Protein AF-A0A1V2UJK3-F1 (afdb_monomer_lite)

Radius of gyration: 36.73 Å; chains: 1; bounding box: 82×96×113 Å

Organism: Enterococcus mundtii (NCBI:txid53346)

Foldseek 3Di:
DDPVVVVVVVVVVVVVVVVVVVVVVVVVVVVVPDDDDDDDDDDDDDDDDDDDDDDDDDDDDDDDDDDDDDDDDDDDDDDDPDDDDPDVPPPPPVVVVVLVVLQVDDDDPVQQAFQLLCLQVVCVLCVVLVHCQSVCCPPPPVVVVSSVVSRRCVSVSSSSVVPDPDPVVSVVVSVVSRVVSVVSVVVVVVVVVVVVVVVVVVVVVVVVVVVVVVVCVVPDDVPVPPPPDD

Sequence (230 aa):
MNDETMKKIDQVTNEVSEKITNEQLTETRDEATGKPVNEQPKERAKEPIEEPVKELDADAGVDATEEPIEKPIEEPIQPTSHTKKATRDEPRVGLANSEFQRGNQEVPEEIKKWNWGAFSLNIIWGIGNKTYLPLLCLIPLFNFVWVFICGFKGNEWAWRDGKYTDVETFKQVQKTWSRAGIAMFIIQIVIILLYLVFVVFILSSLWYIRDSFIRDSYNYDPYIYDGYYY

Structure (mmCIF, N/CA/C/O backbone):
data_AF-A0A1V2UJK3-F1
#
_entry.id   AF-A0A1V2UJK3-F1
#
loop_
_atom_site.group_PDB
_atom_site.id
_atom_site.type_symbol
_atom_site.label_atom_id
_atom_site.label_alt_id
_atom_site.label_comp_id
_atom_site.label_asym_id
_atom_site.label_entity_id
_atom_site.label_seq_id
_atom_site.pdbx_PDB_ins_code
_atom_site.Cartn_x
_atom_site.Cartn_y
_atom_site.Cartn_z
_atom_site.occupancy
_atom_site.B_iso_or_equiv
_atom_site.auth_seq_id
_atom_site.auth_comp_id
_atom_site.auth_asym_id
_atom_site.auth_atom_id
_atom_site.pdbx_PDB_model_num
ATOM 1 N N . MET A 1 1 ? -31.127 -45.559 -3.875 1.00 57.78 1 MET A N 1
ATOM 2 C CA . MET A 1 1 ? -31.848 -44.300 -3.597 1.00 57.78 1 MET A CA 1
ATOM 3 C C . MET A 1 1 ? -33.327 -44.647 -3.553 1.00 57.78 1 MET A C 1
ATOM 5 O O . MET A 1 1 ? -33.770 -45.345 -4.456 1.00 57.78 1 MET A O 1
ATOM 9 N N . ASN A 1 2 ? -34.026 -44.343 -2.460 1.00 76.19 2 ASN A N 1
ATOM 10 C CA . ASN A 1 2 ? -35.423 -44.751 -2.248 1.00 76.19 2 ASN A CA 1
ATOM 11 C C . ASN A 1 2 ? -36.393 -43.619 -2.648 1.00 76.19 2 ASN A C 1
ATOM 13 O O . ASN A 1 2 ? -35.995 -42.462 -2.720 1.00 76.19 2 ASN A O 1
ATOM 17 N N . ASP A 1 3 ? -37.660 -43.945 -2.912 1.00 77.94 3 ASP A N 1
ATOM 18 C CA . ASP A 1 3 ? -38.684 -42.979 -3.369 1.00 77.94 3 ASP A CA 1
ATOM 19 C C . ASP A 1 3 ? -38.842 -41.773 -2.411 1.00 77.94 3 ASP A C 1
ATOM 21 O O . ASP A 1 3 ? -39.115 -40.644 -2.809 1.00 77.94 3 ASP A O 1
ATOM 25 N N . GLU A 1 4 ? -38.564 -41.988 -1.125 1.00 78.94 4 GLU A N 1
ATOM 26 C CA . GLU A 1 4 ? -38.599 -40.956 -0.089 1.00 78.94 4 GLU A CA 1
ATOM 27 C C . GLU A 1 4 ? -37.417 -39.970 -0.159 1.00 78.94 4 GLU A C 1
ATOM 29 O O . GLU A 1 4 ? -37.579 -38.786 0.137 1.00 78.94 4 GLU A O 1
ATOM 34 N N . THR A 1 5 ? -36.231 -40.424 -0.587 1.00 77.62 5 THR A N 1
ATOM 35 C CA . THR A 1 5 ? -35.085 -39.525 -0.820 1.00 77.62 5 THR A CA 1
ATOM 36 C C . THR A 1 5 ? -35.282 -38.676 -2.069 1.00 77.62 5 THR A C 1
ATOM 38 O O . THR A 1 5 ? -34.912 -37.507 -2.044 1.00 77.62 5 THR A O 1
ATOM 41 N N . MET A 1 6 ? -35.932 -39.206 -3.109 1.00 78.56 6 MET A N 1
ATOM 42 C CA . MET A 1 6 ? -36.258 -38.428 -4.312 1.00 78.56 6 MET A CA 1
ATOM 43 C C . MET A 1 6 ? -37.278 -37.322 -4.020 1.00 78.56 6 MET A C 1
ATOM 45 O O . MET A 1 6 ? -37.035 -36.172 -4.365 1.00 78.56 6 MET A O 1
ATOM 49 N N . LYS A 1 7 ? -38.340 -37.618 -3.258 1.00 83.38 7 LYS A N 1
ATOM 50 C CA . LYS A 1 7 ? -3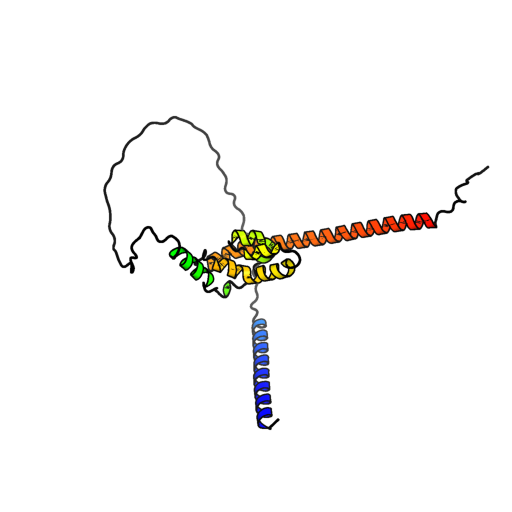9.342 -36.607 -2.865 1.00 83.38 7 LYS A CA 1
ATOM 51 C C . LYS A 1 7 ? -38.756 -35.445 -2.062 1.00 83.38 7 LYS A C 1
ATOM 53 O O . LYS A 1 7 ? -39.166 -34.305 -2.254 1.00 83.38 7 LYS A O 1
ATOM 58 N N . LYS A 1 8 ? -37.781 -35.712 -1.185 1.00 82.94 8 LYS A N 1
ATOM 59 C CA . LYS A 1 8 ? -37.081 -34.653 -0.437 1.00 82.94 8 LYS A CA 1
ATOM 60 C C . LYS A 1 8 ? -36.214 -33.784 -1.345 1.00 82.94 8 LYS A C 1
ATOM 62 O O . LYS A 1 8 ? -36.162 -32.577 -1.141 1.00 82.94 8 LYS A O 1
ATOM 67 N N . ILE A 1 9 ? -35.553 -34.379 -2.337 1.00 82.38 9 ILE A N 1
ATOM 68 C CA . ILE A 1 9 ? -34.749 -33.631 -3.312 1.00 82.38 9 ILE A CA 1
ATOM 69 C C . ILE A 1 9 ? -35.655 -32.743 -4.169 1.00 82.38 9 ILE A C 1
ATOM 71 O O . ILE A 1 9 ? -35.353 -31.563 -4.332 1.00 82.38 9 ILE A O 1
ATOM 75 N N . ASP A 1 10 ? -36.788 -33.263 -4.640 1.00 85.25 10 ASP A N 1
ATOM 76 C CA . ASP A 1 10 ? -37.743 -32.492 -5.443 1.00 85.25 10 ASP A CA 1
ATOM 77 C C . ASP A 1 10 ? -38.346 -31.330 -4.642 1.00 85.25 10 ASP A C 1
ATOM 79 O O . ASP A 1 10 ? -38.441 -30.211 -5.143 1.00 85.25 10 ASP A O 1
ATOM 83 N N . GLN A 1 11 ? -38.680 -31.558 -3.368 1.00 86.50 11 GLN A N 1
ATOM 84 C CA . GLN A 1 11 ? -39.185 -30.505 -2.488 1.00 86.50 11 GLN A CA 1
ATOM 85 C C . GLN A 1 11 ? -38.155 -29.383 -2.293 1.00 86.50 11 GLN A C 1
ATOM 87 O O . GLN A 1 11 ? -38.477 -28.213 -2.484 1.00 86.50 11 GLN A O 1
ATOM 92 N N . VAL A 1 12 ? -36.907 -29.735 -1.968 1.00 85.69 12 VAL A N 1
ATOM 93 C CA . VAL A 1 12 ? -35.830 -28.750 -1.778 1.00 85.69 12 VAL A CA 1
ATOM 94 C C . VAL A 1 12 ? -35.537 -28.002 -3.079 1.00 85.69 12 VAL A C 1
ATOM 96 O O . VAL A 1 12 ? -35.307 -26.795 -3.061 1.00 85.69 12 VAL A O 1
ATOM 99 N N . THR A 1 13 ? -35.585 -28.690 -4.220 1.00 85.12 13 THR A N 1
ATOM 100 C CA . THR A 1 13 ? -35.348 -28.073 -5.533 1.00 85.12 13 THR A CA 1
ATOM 101 C C . THR A 1 13 ? -36.431 -27.043 -5.864 1.00 85.12 13 THR A C 1
ATOM 103 O O . THR A 1 13 ? -36.112 -25.945 -6.322 1.00 85.12 13 THR A O 1
ATOM 106 N N . ASN A 1 14 ? -37.695 -27.350 -5.564 1.00 85.19 14 ASN A N 1
ATOM 107 C CA . ASN A 1 14 ? -38.811 -26.431 -5.787 1.00 85.19 14 ASN A CA 1
ATOM 108 C C . ASN A 1 14 ? -38.750 -25.208 -4.858 1.00 85.19 14 ASN A C 1
ATOM 110 O O . ASN A 1 14 ? -38.897 -24.084 -5.331 1.00 85.19 14 ASN A O 1
ATOM 114 N N . GLU A 1 15 ? -38.445 -25.400 -3.569 1.00 87.44 15 GLU A N 1
ATOM 115 C CA . GLU A 1 15 ? -38.298 -24.294 -2.607 1.00 87.44 15 GLU A CA 1
ATOM 116 C C . GLU A 1 15 ? -37.159 -23.335 -2.999 1.00 87.44 15 GLU A C 1
ATOM 118 O O . GLU A 1 15 ? -37.300 -22.112 -2.916 1.00 87.44 15 GLU A O 1
ATOM 123 N N . VAL A 1 16 ? -36.031 -23.873 -3.477 1.00 84.44 16 VAL A N 1
ATOM 124 C CA . VAL A 1 16 ? -34.900 -23.062 -3.954 1.00 84.44 16 VAL A CA 1
ATOM 125 C C . VAL A 1 16 ? -35.264 -22.302 -5.233 1.00 84.44 16 VAL A C 1
ATOM 127 O O . VAL A 1 16 ? -34.947 -21.117 -5.346 1.00 84.44 16 VAL A O 1
ATOM 130 N N . SER A 1 17 ? -35.967 -22.942 -6.173 1.00 82.06 17 SER A N 1
ATOM 131 C CA . SER A 1 17 ? -36.393 -22.302 -7.425 1.00 82.06 17 SER A CA 1
ATOM 132 C C . SER A 1 17 ? -37.375 -21.150 -7.187 1.00 82.06 17 SER A C 1
ATOM 134 O O . SER A 1 17 ? -37.251 -20.093 -7.811 1.00 82.06 17 SER A O 1
ATOM 136 N N . GLU A 1 18 ? -38.332 -21.313 -6.270 1.00 83.38 18 GLU A N 1
ATOM 137 C CA . GLU A 1 18 ? -39.269 -20.242 -5.908 1.00 83.38 18 GLU A CA 1
ATOM 138 C C . GLU A 1 18 ? -38.557 -19.069 -5.231 1.00 83.38 18 GLU A C 1
ATOM 140 O O . GLU A 1 18 ? -38.845 -17.909 -5.533 1.00 83.38 18 GLU A O 1
ATOM 145 N N . LYS A 1 19 ? -37.578 -19.348 -4.362 1.00 83.25 19 LYS A N 1
ATOM 146 C CA . LYS A 1 19 ? -36.820 -18.303 -3.667 1.00 83.25 19 LYS A CA 1
ATOM 147 C C . LYS A 1 19 ? -36.007 -17.440 -4.636 1.00 83.25 19 LYS A C 1
ATOM 149 O O . LYS A 1 19 ? -36.084 -16.218 -4.552 1.00 83.25 19 LYS A O 1
ATOM 154 N N . ILE A 1 20 ? -35.315 -18.065 -5.592 1.00 81.50 20 ILE A N 1
ATOM 155 C CA . ILE A 1 20 ? -34.544 -17.357 -6.630 1.00 81.50 20 ILE A CA 1
ATOM 156 C C . ILE A 1 20 ? -35.473 -16.509 -7.510 1.00 81.50 20 ILE A C 1
ATOM 158 O O . ILE A 1 20 ? -35.162 -15.361 -7.820 1.00 81.50 20 ILE A O 1
ATOM 162 N N . THR A 1 21 ? -36.638 -17.048 -7.881 1.00 79.56 21 THR A N 1
ATOM 163 C CA . THR A 1 21 ? -37.611 -16.335 -8.726 1.00 79.56 21 THR A CA 1
ATOM 164 C C . THR A 1 21 ? -38.161 -15.092 -8.023 1.00 79.56 21 THR A C 1
ATOM 166 O O . THR A 1 21 ? -38.256 -14.025 -8.628 1.00 79.56 21 THR A O 1
ATOM 169 N N . ASN A 1 22 ? -38.480 -15.199 -6.731 1.00 74.25 22 ASN A N 1
ATOM 170 C CA . ASN A 1 22 ? -38.998 -14.077 -5.950 1.00 74.25 22 ASN A CA 1
ATOM 171 C C . ASN A 1 22 ? -37.942 -12.988 -5.705 1.00 74.25 22 ASN A C 1
ATOM 173 O O . ASN A 1 22 ? -38.279 -11.808 -5.730 1.00 74.25 22 ASN A O 1
ATOM 177 N N . GLU A 1 23 ? -36.675 -13.367 -5.529 1.00 76.44 23 GLU A N 1
ATOM 178 C CA . GLU A 1 23 ? -35.561 -12.431 -5.328 1.00 76.44 23 GLU A CA 1
ATOM 179 C C . GLU A 1 23 ? -35.266 -11.615 -6.604 1.00 76.44 23 GLU A C 1
ATOM 181 O O . GLU A 1 23 ? -35.122 -10.392 -6.554 1.00 76.44 23 GLU A O 1
ATOM 186 N N . GLN A 1 24 ? -35.322 -12.259 -7.776 1.00 67.56 24 GLN A N 1
ATOM 187 C CA . GLN A 1 24 ? -35.217 -11.585 -9.079 1.00 67.56 24 GLN A CA 1
ATOM 188 C C . GLN A 1 24 ? -36.403 -10.640 -9.352 1.00 67.56 24 GLN A C 1
ATOM 190 O O . GLN A 1 24 ? -36.235 -9.548 -9.902 1.00 67.56 24 GLN A O 1
ATOM 195 N N . LEU A 1 25 ? -37.614 -11.019 -8.928 1.00 63.81 25 LEU A N 1
ATOM 196 C CA . LEU A 1 25 ? -38.801 -10.164 -9.041 1.00 63.81 25 LEU A CA 1
ATOM 197 C C . LEU A 1 25 ? -38.734 -8.933 -8.124 1.00 63.81 25 LEU A C 1
ATOM 199 O O . LEU A 1 25 ? -39.244 -7.877 -8.504 1.00 63.81 25 LEU A O 1
ATOM 203 N N . THR A 1 26 ? -38.105 -9.033 -6.947 1.00 60.25 26 THR A N 1
ATOM 204 C CA . THR A 1 26 ? -37.883 -7.874 -6.066 1.00 60.25 26 THR A CA 1
ATOM 205 C C . THR A 1 26 ? -36.848 -6.905 -6.631 1.00 60.25 26 THR A C 1
ATOM 207 O O . THR A 1 26 ? -37.104 -5.705 -6.649 1.00 60.25 26 THR A O 1
ATOM 210 N N . GLU A 1 27 ? -35.751 -7.412 -7.198 1.00 62.28 27 GLU A N 1
ATOM 211 C CA . GLU A 1 27 ? -34.690 -6.585 -7.789 1.00 62.28 27 GLU A CA 1
ATOM 212 C C . GLU A 1 27 ? -35.201 -5.799 -9.015 1.00 62.28 27 GLU A C 1
ATOM 214 O O . GLU A 1 27 ? -34.970 -4.598 -9.147 1.00 62.28 27 GLU A O 1
ATOM 219 N N . THR A 1 28 ? -36.033 -6.437 -9.846 1.00 54.12 28 THR A N 1
ATOM 220 C CA . THR A 1 28 ? -36.650 -5.796 -11.025 1.00 54.12 28 THR A CA 1
ATOM 221 C C . THR A 1 28 ? -37.736 -4.773 -10.645 1.00 54.12 28 THR A C 1
ATOM 223 O O . THR A 1 28 ? -37.998 -3.814 -11.375 1.00 54.12 28 THR A O 1
ATOM 226 N N . ARG A 1 29 ? -38.400 -4.953 -9.493 1.00 52.22 29 ARG A N 1
ATOM 227 C CA . ARG A 1 29 ? -39.450 -4.041 -9.006 1.00 52.22 29 ARG A CA 1
ATOM 228 C C . ARG A 1 29 ? -38.870 -2.737 -8.449 1.00 52.22 29 ARG A C 1
ATOM 230 O O . ARG A 1 29 ? -39.505 -1.690 -8.603 1.00 52.22 29 ARG A O 1
ATOM 237 N N . ASP A 1 30 ? -37.677 -2.787 -7.865 1.00 53.44 30 ASP A N 1
ATOM 238 C CA . ASP A 1 30 ? -36.985 -1.604 -7.348 1.00 53.44 30 ASP A CA 1
ATOM 239 C C . ASP A 1 30 ? -36.395 -0.739 -8.481 1.00 53.44 30 ASP A C 1
ATOM 241 O O . ASP A 1 30 ? -36.396 0.488 -8.379 1.00 53.44 30 ASP A O 1
ATOM 245 N N . GLU A 1 31 ? -36.028 -1.334 -9.624 1.00 56.56 31 GLU A N 1
ATOM 246 C CA . GLU A 1 31 ? -35.641 -0.593 -10.839 1.00 56.56 31 GLU A CA 1
ATOM 247 C C . GLU A 1 31 ? -36.831 0.091 -11.544 1.00 56.56 31 GLU A C 1
ATOM 249 O O . GLU A 1 31 ? -36.691 1.174 -12.118 1.00 56.56 31 GLU A O 1
ATOM 254 N N . ALA A 1 32 ? -38.035 -0.488 -11.469 1.00 51.50 32 ALA A N 1
ATOM 255 C CA . ALA A 1 32 ? -39.220 0.009 -12.177 1.00 51.50 32 ALA A CA 1
ATOM 256 C C . ALA A 1 32 ? -39.954 1.179 -11.481 1.00 51.50 32 ALA A C 1
ATOM 258 O O . ALA A 1 32 ? -40.921 1.710 -12.030 1.00 51.50 32 ALA A O 1
ATOM 259 N N . THR A 1 33 ? -39.512 1.619 -10.295 1.00 48.81 33 THR A N 1
ATOM 260 C CA . THR A 1 33 ? -40.098 2.765 -9.563 1.00 48.81 33 THR A CA 1
ATOM 261 C C . THR A 1 33 ? -39.147 3.963 -9.448 1.00 48.81 33 THR A C 1
ATOM 263 O O . THR A 1 33 ? -39.124 4.688 -8.454 1.00 48.81 33 THR A O 1
ATOM 266 N N . GLY A 1 34 ? -38.389 4.228 -10.516 1.00 41.16 34 GLY A N 1
ATOM 267 C CA . GLY A 1 34 ? -37.589 5.442 -10.682 1.00 41.16 34 GLY A CA 1
ATOM 268 C C . GLY A 1 34 ? -38.440 6.717 -10.776 1.00 41.16 34 GLY A C 1
ATOM 269 O O . GLY A 1 34 ? -38.991 7.055 -11.822 1.00 41.16 34 GLY A O 1
ATOM 270 N N . LYS A 1 35 ? -38.514 7.463 -9.671 1.00 42.72 35 LYS A N 1
ATOM 271 C CA . LYS A 1 35 ? -38.929 8.875 -9.616 1.00 42.72 35 LYS A CA 1
ATOM 272 C C . LYS A 1 35 ? -37.838 9.733 -10.296 1.00 42.72 35 LYS A C 1
ATOM 274 O O . LYS A 1 35 ? -36.662 9.478 -10.042 1.00 42.72 35 LYS A O 1
ATOM 279 N N . PRO A 1 36 ? -38.154 10.737 -11.138 1.00 40.72 36 PRO A N 1
ATOM 280 C CA . PRO A 1 36 ? -37.121 11.449 -11.888 1.00 40.72 36 PRO A CA 1
ATOM 281 C C . PRO A 1 36 ? -36.281 12.344 -10.964 1.00 40.72 36 PRO A C 1
ATOM 283 O O . PRO A 1 36 ? -36.809 13.237 -10.302 1.00 40.72 36 PRO A O 1
ATOM 286 N N . VAL A 1 37 ? -34.966 12.115 -10.943 1.00 39.34 37 VAL A N 1
ATOM 287 C CA . VAL A 1 37 ? -33.972 13.019 -10.349 1.00 39.34 37 VAL A CA 1
ATOM 288 C C . VAL A 1 37 ? -33.684 14.124 -11.363 1.00 39.34 37 VAL A C 1
ATOM 290 O O . VAL A 1 37 ? -32.998 13.907 -12.357 1.00 39.34 37 VAL A O 1
ATOM 293 N N . ASN A 1 38 ? -34.231 15.312 -11.117 1.00 39.28 38 ASN A N 1
ATOM 294 C CA . ASN A 1 38 ? -33.796 16.555 -11.745 1.00 39.28 38 ASN A CA 1
ATOM 295 C C . ASN A 1 38 ? -33.385 17.527 -10.638 1.00 39.28 38 ASN A C 1
ATOM 297 O O . ASN A 1 38 ? -34.232 18.221 -10.084 1.00 39.28 38 ASN A O 1
ATOM 301 N N . GLU A 1 39 ? -32.092 17.583 -10.332 1.00 39.88 39 GLU A N 1
ATOM 302 C CA . GLU A 1 39 ? -31.499 18.716 -9.624 1.00 39.88 39 GLU A CA 1
ATOM 303 C C . GLU A 1 39 ? -30.232 19.151 -10.366 1.00 39.88 39 GLU A C 1
ATOM 305 O O . GLU A 1 39 ? -29.191 18.496 -10.328 1.00 39.88 39 GLU A O 1
ATOM 310 N N . GLN A 1 40 ? -30.350 20.268 -11.086 1.00 34.28 40 GLN A N 1
ATOM 311 C CA . GLN A 1 40 ? -29.213 21.053 -11.555 1.00 34.28 40 GLN A CA 1
ATOM 312 C C . GLN A 1 40 ? -28.493 21.723 -10.365 1.00 34.28 40 GLN A C 1
ATOM 314 O O . GLN A 1 40 ? -29.161 22.133 -9.410 1.00 34.28 40 GLN A O 1
ATOM 319 N N . PRO A 1 41 ? -27.163 21.933 -10.421 1.00 42.75 41 PRO A N 1
ATOM 320 C CA . PRO A 1 41 ? -26.428 22.623 -9.364 1.00 42.75 41 PRO A CA 1
ATOM 321 C C . PRO A 1 41 ? -26.718 24.131 -9.391 1.00 42.75 41 PRO A C 1
ATOM 323 O O . PRO A 1 41 ? -26.464 24.796 -10.394 1.00 42.75 41 PRO A O 1
ATOM 326 N N . LYS A 1 42 ? -27.204 24.695 -8.277 1.00 38.81 42 LYS A N 1
ATOM 327 C CA . LYS A 1 42 ? -27.231 26.150 -8.073 1.00 38.81 42 LYS A CA 1
ATOM 328 C C . LYS A 1 42 ? -25.865 26.635 -7.594 1.00 38.81 42 LYS A C 1
ATOM 330 O O . LYS A 1 42 ? -25.448 26.377 -6.469 1.00 38.81 42 LYS A O 1
ATOM 335 N N . GLU A 1 43 ? -25.212 27.368 -8.480 1.00 43.81 43 GLU A N 1
ATOM 336 C CA . GLU A 1 43 ? -24.107 28.285 -8.236 1.00 43.81 43 GLU A CA 1
ATOM 337 C C . GLU A 1 43 ? -24.466 29.283 -7.117 1.00 43.81 43 GLU A C 1
ATOM 339 O O . GLU A 1 43 ? -25.490 29.967 -7.183 1.00 43.81 43 GLU A O 1
ATOM 344 N N . ARG A 1 44 ? -23.641 29.364 -6.063 1.00 37.94 44 ARG A N 1
ATOM 345 C CA . ARG A 1 44 ? -23.708 30.447 -5.073 1.00 37.94 44 ARG A CA 1
ATOM 346 C C . ARG A 1 44 ? -22.317 31.022 -4.843 1.00 37.94 44 ARG A C 1
ATOM 348 O O . ARG A 1 44 ? -21.369 30.306 -4.535 1.00 37.94 44 ARG A O 1
ATOM 355 N N . ALA A 1 45 ? -22.255 32.325 -5.080 1.00 35.94 45 ALA A N 1
ATOM 356 C CA . ALA A 1 45 ? -21.083 33.167 -5.180 1.00 35.94 45 ALA A CA 1
ATOM 357 C C . ALA A 1 45 ? -20.210 33.197 -3.916 1.00 35.94 45 ALA A C 1
ATOM 359 O O . ALA A 1 45 ? -20.691 33.065 -2.791 1.00 35.94 45 ALA A O 1
ATOM 360 N N . LYS A 1 46 ? -18.914 33.414 -4.159 1.00 42.94 46 LYS A N 1
ATOM 361 C CA . LYS A 1 46 ? -17.892 33.795 -3.182 1.00 42.94 46 LYS A CA 1
ATOM 362 C C . LYS A 1 46 ? -18.146 35.232 -2.723 1.00 42.94 46 LYS A C 1
ATOM 364 O O . LYS A 1 46 ? -18.302 36.099 -3.578 1.00 42.94 46 LYS A O 1
ATOM 369 N N . GLU A 1 47 ? -18.065 35.486 -1.421 1.00 42.16 47 GLU A N 1
ATOM 370 C CA . GLU A 1 47 ? -17.767 36.823 -0.896 1.00 42.16 47 GLU A CA 1
ATOM 371 C C . GLU A 1 47 ? -16.420 36.795 -0.146 1.00 42.16 47 GLU A C 1
ATOM 373 O O . GLU A 1 47 ? -16.141 35.803 0.537 1.00 42.16 47 GLU A O 1
ATOM 378 N N . PRO A 1 48 ? -15.550 37.814 -0.312 1.00 47.88 48 PRO A N 1
ATOM 379 C CA . PRO A 1 48 ? -14.208 37.855 0.269 1.00 47.88 48 PRO A CA 1
ATOM 380 C C . PRO A 1 48 ? -14.234 38.504 1.658 1.00 47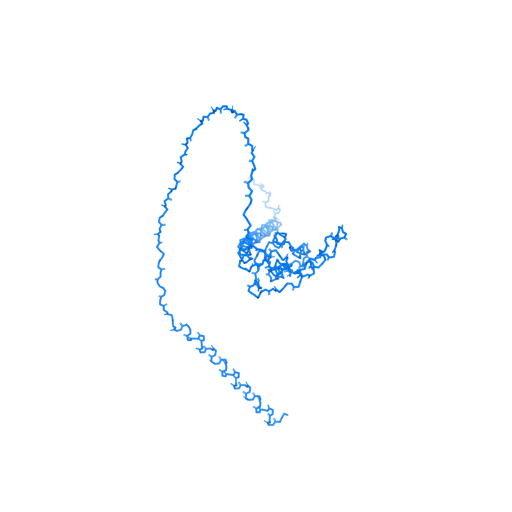.88 48 PRO A C 1
ATOM 382 O O . PRO A 1 48 ? -14.890 39.521 1.856 1.00 47.88 48 PRO A O 1
ATOM 385 N N . ILE A 1 49 ? -13.483 37.952 2.612 1.00 40.62 49 ILE A N 1
ATOM 386 C CA . ILE A 1 49 ? -13.247 38.610 3.901 1.00 40.62 49 ILE A CA 1
ATOM 387 C C . ILE A 1 49 ? -11.947 39.405 3.765 1.00 40.62 49 ILE A C 1
ATOM 389 O O . ILE A 1 49 ? -10.880 38.827 3.566 1.00 40.62 49 ILE A O 1
ATOM 393 N N . GLU A 1 50 ? -12.082 40.727 3.804 1.00 44.78 50 GLU A N 1
ATOM 394 C CA . GLU A 1 50 ? -11.005 41.715 3.790 1.00 44.78 50 GLU A CA 1
ATOM 395 C C . GLU A 1 50 ? -10.222 41.696 5.117 1.00 44.78 50 GLU A C 1
ATOM 397 O O . GLU A 1 50 ? -10.803 41.644 6.203 1.00 44.78 50 GLU A O 1
ATOM 402 N N . GLU A 1 51 ? -8.892 41.754 5.026 1.00 47.94 51 GLU A N 1
ATOM 403 C CA . GLU A 1 51 ? -8.005 42.115 6.137 1.00 47.94 51 GLU A CA 1
ATOM 404 C C . GLU A 1 51 ? -8.181 43.594 6.513 1.00 47.94 51 GLU A C 1
ATOM 406 O O . GLU A 1 51 ? -8.405 44.432 5.635 1.00 47.94 51 GLU A O 1
ATOM 411 N N . PRO A 1 52 ? -7.907 43.959 7.777 1.00 51.47 52 PRO A N 1
ATOM 412 C CA . PRO A 1 52 ? -7.317 45.262 8.034 1.00 51.47 52 PRO A CA 1
ATOM 413 C C . PRO A 1 52 ? -5.989 45.149 8.794 1.00 51.47 52 PRO A C 1
ATOM 415 O O . PRO A 1 52 ? -5.935 44.743 9.954 1.00 51.47 52 PRO A O 1
ATOM 418 N N . VAL A 1 53 ? -4.915 45.593 8.139 1.00 43.03 53 VAL A N 1
ATOM 419 C CA . VAL A 1 53 ? -3.667 46.030 8.780 1.00 43.03 53 VAL A CA 1
ATOM 420 C C . VAL A 1 53 ? -3.875 47.423 9.382 1.00 43.03 53 VAL A C 1
ATOM 422 O O . VAL A 1 53 ? -4.423 48.290 8.702 1.00 43.03 53 VAL A O 1
ATOM 425 N N . LYS A 1 54 ? -3.406 47.624 10.622 1.00 37.34 54 LYS A N 1
ATOM 426 C CA . LYS A 1 54 ? -2.982 48.879 11.296 1.00 37.34 54 LYS A CA 1
ATOM 427 C C . LYS A 1 54 ? -2.590 48.503 12.733 1.00 37.34 54 LYS A C 1
ATOM 429 O O . LYS A 1 54 ? -3.311 47.722 13.337 1.00 37.34 54 LYS A O 1
ATOM 434 N N . GLU A 1 55 ? -1.578 49.008 13.419 1.00 41.06 55 GLU A N 1
ATOM 435 C CA . GLU A 1 55 ? -0.309 49.707 13.186 1.00 41.06 55 GLU A CA 1
ATOM 436 C C . GLU A 1 55 ? 0.373 49.691 14.583 1.00 41.06 55 GLU A C 1
ATOM 438 O O . GLU A 1 55 ? -0.310 49.493 15.591 1.00 41.06 55 GLU A O 1
ATOM 443 N N . LEU A 1 56 ? 1.702 49.796 14.650 1.00 42.59 56 LEU A N 1
ATOM 444 C CA . LEU A 1 56 ? 2.487 49.761 15.892 1.00 42.59 56 LEU A CA 1
ATOM 445 C C . LEU A 1 56 ? 2.122 50.904 16.851 1.00 42.59 56 LEU A C 1
ATOM 447 O O . LEU A 1 56 ? 1.952 52.017 16.380 1.00 42.59 56 LEU A O 1
ATOM 451 N N . ASP A 1 57 ? 2.189 50.643 18.162 1.00 38.62 57 ASP A N 1
ATOM 452 C CA . ASP A 1 57 ? 2.746 51.571 19.157 1.00 38.62 57 ASP A CA 1
ATOM 453 C C . ASP A 1 57 ? 3.259 50.790 20.382 1.00 38.62 57 ASP A C 1
ATOM 455 O O . ASP A 1 57 ? 2.654 49.817 20.837 1.00 38.62 57 ASP A O 1
ATOM 459 N N . ALA A 1 58 ? 4.425 51.199 20.877 1.00 36.59 58 ALA A N 1
ATOM 460 C CA . ALA A 1 58 ? 5.127 50.655 22.031 1.00 36.59 58 ALA A CA 1
ATOM 461 C C . ALA A 1 58 ? 4.967 51.604 23.225 1.00 36.59 58 ALA A C 1
ATOM 463 O O . ALA A 1 58 ? 5.134 52.802 23.028 1.00 36.59 58 ALA A O 1
ATOM 464 N N . ASP A 1 59 ? 4.752 51.096 24.445 1.00 34.75 59 ASP A N 1
ATOM 465 C CA . ASP A 1 59 ? 5.270 51.739 25.664 1.00 34.75 59 ASP A CA 1
ATOM 466 C C . ASP A 1 59 ? 5.283 50.787 26.879 1.00 34.75 59 ASP A C 1
ATOM 468 O O . ASP A 1 59 ? 4.586 49.774 26.927 1.00 34.75 59 ASP A O 1
ATOM 472 N N . ALA A 1 60 ? 6.158 51.135 27.816 1.00 32.06 60 ALA A N 1
ATOM 473 C CA . ALA A 1 60 ? 6.689 50.442 28.974 1.00 32.06 60 ALA A CA 1
ATOM 474 C C . ALA A 1 60 ? 5.689 50.012 30.067 1.00 32.06 60 ALA A C 1
ATOM 476 O O . ALA A 1 60 ? 4.572 50.507 30.188 1.00 32.06 60 ALA A O 1
ATOM 477 N N . GLY A 1 61 ? 6.142 49.059 30.892 1.00 32.19 61 GLY A N 1
ATOM 478 C CA . GLY A 1 61 ? 5.351 48.411 31.939 1.00 32.19 61 GLY A CA 1
ATOM 479 C C . GLY A 1 61 ? 5.335 49.098 33.302 1.00 32.19 61 GLY A C 1
ATOM 480 O O . GLY A 1 61 ? 6.081 50.041 33.530 1.00 32.19 61 GLY A O 1
ATOM 481 N N . VAL A 1 62 ? 4.527 48.549 34.219 1.00 34.28 62 VAL A N 1
ATOM 482 C CA . VAL A 1 62 ? 4.573 48.763 35.677 1.00 34.28 62 VAL A CA 1
ATOM 483 C C . VAL A 1 62 ? 3.974 47.538 36.396 1.00 34.28 62 VAL A C 1
ATOM 485 O O . VAL A 1 62 ? 2.843 47.160 36.121 1.00 34.28 62 VAL A O 1
ATOM 488 N N . ASP A 1 63 ? 4.809 46.929 37.242 1.00 31.22 63 ASP A N 1
ATOM 489 C CA . ASP A 1 63 ? 4.644 46.445 38.631 1.00 31.22 63 ASP A CA 1
ATOM 490 C C . ASP A 1 63 ? 3.356 45.763 39.180 1.00 31.22 63 ASP A C 1
ATOM 492 O O . ASP A 1 63 ? 2.242 45.901 38.693 1.00 31.22 63 ASP A O 1
ATOM 496 N N . ALA A 1 64 ? 3.602 44.994 40.243 1.00 36.94 64 ALA A N 1
ATOM 497 C CA . ALA A 1 64 ? 2.894 43.858 40.827 1.00 36.94 64 ALA A CA 1
ATOM 498 C C . ALA A 1 64 ? 1.714 44.142 41.796 1.00 36.94 64 ALA A C 1
ATOM 500 O O . ALA A 1 64 ? 1.407 45.286 42.116 1.00 36.94 64 ALA A O 1
ATOM 501 N N . THR A 1 65 ? 1.197 43.030 42.368 1.00 32.59 65 THR A N 1
ATOM 502 C CA . THR A 1 65 ? 0.335 42.841 43.576 1.00 32.59 65 THR A CA 1
ATOM 503 C C . THR A 1 65 ? -1.192 42.865 43.299 1.00 32.59 65 THR A C 1
ATOM 505 O O . THR A 1 65 ? -1.636 43.668 42.495 1.00 32.59 65 THR A O 1
ATOM 508 N N . GLU A 1 66 ? -2.088 41.980 43.784 1.00 40.34 66 GLU A N 1
ATOM 509 C CA . GLU A 1 66 ? -2.230 41.180 45.023 1.00 40.34 66 GLU A CA 1
ATOM 510 C C . GLU A 1 66 ? -3.176 39.949 44.808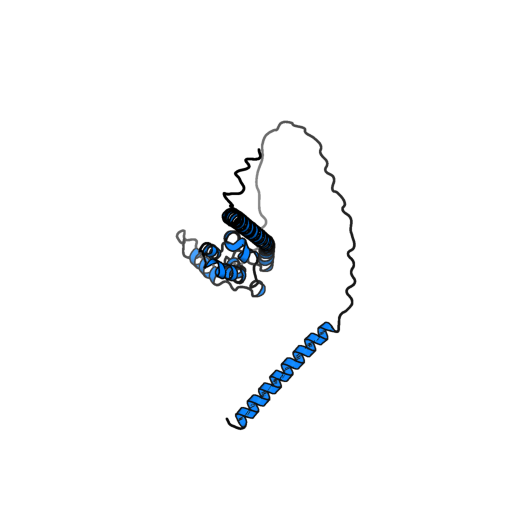 1.00 40.34 66 GLU A C 1
ATOM 512 O O . GLU A 1 66 ? -4.110 40.015 44.012 1.00 40.34 66 GLU A O 1
ATOM 517 N N . GLU A 1 67 ? -2.991 38.850 45.558 1.00 47.34 67 GLU A N 1
ATOM 518 C CA . GLU A 1 67 ? -4.032 37.841 45.905 1.00 47.34 67 GLU A CA 1
ATOM 519 C C . GLU A 1 67 ? -4.436 38.062 47.386 1.00 47.34 67 GLU A C 1
ATOM 521 O O . GLU A 1 67 ? -3.541 38.462 48.143 1.00 47.34 67 GLU A O 1
ATOM 526 N N . PRO A 1 68 ? -5.694 37.807 47.861 1.00 46.97 68 PRO A N 1
ATOM 527 C CA . PRO A 1 68 ? -6.041 36.475 48.435 1.00 46.97 68 PRO A CA 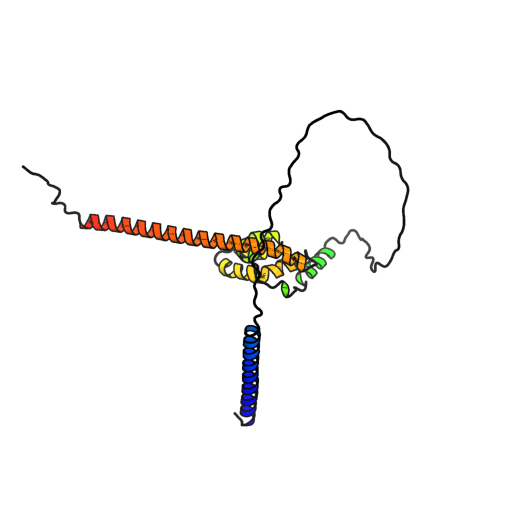1
ATOM 528 C C . PRO A 1 68 ? -7.550 36.032 48.546 1.00 46.97 68 PRO A C 1
ATOM 530 O O . PRO A 1 68 ? -8.429 36.804 48.902 1.00 46.97 68 PRO A O 1
ATOM 533 N N . ILE A 1 69 ? -7.790 34.721 48.325 1.00 41.72 69 ILE A N 1
ATOM 534 C CA . ILE A 1 69 ? -8.614 33.676 49.031 1.00 41.72 69 ILE A CA 1
ATOM 535 C C . ILE A 1 69 ? -10.013 33.962 49.678 1.00 41.72 69 ILE A C 1
ATOM 537 O O . ILE A 1 69 ? -10.087 34.681 50.665 1.00 41.72 69 ILE A O 1
ATOM 541 N N . GLU A 1 70 ? -11.060 33.202 49.255 1.00 45.03 70 GLU A N 1
ATOM 542 C CA . GLU A 1 70 ? -12.032 32.325 50.017 1.00 45.03 70 GLU A CA 1
ATOM 543 C C . GLU A 1 70 ? -13.382 32.161 49.247 1.00 45.03 70 GLU A C 1
ATOM 545 O O . GLU A 1 70 ? -13.866 33.140 48.702 1.00 45.03 70 GLU A O 1
ATOM 550 N N . LYS A 1 71 ? -14.158 31.057 49.168 1.00 44.69 71 LYS A N 1
ATOM 551 C CA . LYS A 1 71 ? -14.097 29.583 49.370 1.00 44.69 71 LYS A CA 1
ATOM 552 C C . LYS A 1 71 ? -15.482 28.995 48.872 1.00 44.69 71 LYS A C 1
ATOM 554 O O . LYS A 1 71 ? -16.249 29.768 48.306 1.00 44.69 71 LYS A O 1
ATOM 559 N N . PRO A 1 72 ? -15.832 27.687 48.967 1.00 48.09 72 PRO A N 1
ATOM 560 C CA . PRO A 1 72 ? -16.372 26.849 47.871 1.00 48.09 72 PRO A CA 1
ATOM 561 C C . PRO A 1 72 ? -17.896 26.553 47.891 1.00 48.09 72 PRO A C 1
ATOM 563 O O . PRO A 1 72 ? -18.528 26.607 48.941 1.00 48.09 72 PRO A O 1
ATOM 566 N N . ILE A 1 73 ? -18.470 26.141 46.747 1.00 40.34 73 ILE A N 1
ATOM 567 C CA . ILE A 1 73 ? -19.842 25.595 46.642 1.00 40.34 73 ILE A CA 1
ATOM 568 C C . ILE A 1 73 ? -19.764 24.078 46.397 1.00 40.34 73 ILE A C 1
ATOM 570 O O . ILE A 1 73 ? -19.166 23.630 45.419 1.00 40.34 73 ILE A O 1
ATOM 574 N N . GLU A 1 74 ? -20.347 23.311 47.317 1.00 50.72 74 GLU A N 1
ATOM 575 C CA . GLU A 1 74 ? -20.526 21.855 47.277 1.00 50.72 74 GLU A CA 1
ATOM 576 C C . GLU A 1 74 ? -21.775 21.470 46.460 1.00 50.72 74 GLU A C 1
ATOM 578 O O . GLU A 1 74 ? -22.835 22.060 46.651 1.00 50.72 74 GLU A O 1
ATOM 583 N N . GLU A 1 75 ? -21.687 20.428 45.626 1.00 42.22 75 GLU A N 1
ATOM 584 C CA . GLU A 1 75 ? -22.842 19.659 45.123 1.00 42.22 75 GLU A CA 1
ATOM 585 C C . GLU A 1 75 ? -22.458 18.165 44.956 1.00 42.22 75 GLU A C 1
ATOM 587 O O . GLU A 1 75 ? -21.268 17.841 44.916 1.00 42.22 75 GLU A O 1
ATOM 592 N N . PRO A 1 76 ? -23.414 17.212 44.984 1.00 37.84 76 PRO A N 1
ATOM 593 C CA . PRO A 1 76 ? -23.408 16.116 45.950 1.00 37.84 76 PRO A CA 1
ATOM 594 C C . PRO A 1 76 ? -22.874 14.779 45.410 1.00 37.84 76 PRO A C 1
ATOM 596 O O . PRO A 1 76 ? -23.000 14.421 44.244 1.00 37.84 76 PRO A O 1
ATOM 599 N N . ILE A 1 77 ? -22.333 14.005 46.347 1.00 38.91 77 ILE A N 1
ATOM 600 C CA . ILE A 1 77 ? -21.719 12.674 46.231 1.00 38.91 77 ILE A CA 1
ATOM 601 C C . ILE A 1 77 ? -22.838 11.595 46.198 1.00 38.91 77 ILE A C 1
ATOM 603 O O . ILE A 1 77 ? -23.746 11.672 47.021 1.00 38.91 77 ILE A O 1
ATOM 607 N N . GLN A 1 78 ? -22.874 10.597 45.290 1.00 39.06 78 GLN A N 1
ATOM 608 C CA . GLN A 1 78 ? -22.312 9.217 45.402 1.00 39.06 78 GLN A CA 1
ATOM 609 C C . GLN A 1 78 ? -23.013 8.254 44.389 1.00 39.06 78 GLN A C 1
ATOM 611 O O . GLN A 1 78 ? -24.069 8.637 43.885 1.00 39.06 78 GLN A O 1
ATOM 616 N N . PRO A 1 79 ? -22.552 6.992 44.142 1.00 42.44 79 PRO A N 1
ATOM 617 C CA . PRO A 1 79 ? -21.425 6.278 44.755 1.00 42.44 79 PRO A CA 1
ATOM 618 C C . PRO A 1 79 ? -20.396 5.708 43.760 1.00 42.44 79 PRO A C 1
ATOM 620 O O . PRO A 1 79 ? -20.710 5.048 42.772 1.00 42.44 79 PRO A O 1
ATOM 623 N N . THR A 1 80 ? -19.126 5.861 44.119 1.00 37.97 80 THR A N 1
ATOM 624 C CA . THR A 1 80 ? -18.012 5.066 43.607 1.00 37.97 80 THR A CA 1
ATOM 625 C C . THR A 1 80 ? -17.957 3.737 44.363 1.00 37.97 80 THR A C 1
ATOM 627 O O . THR A 1 80 ? -17.634 3.691 45.548 1.00 37.97 80 THR A O 1
ATOM 630 N N . SER A 1 81 ? -18.251 2.621 43.693 1.00 35.59 81 SER A N 1
ATOM 631 C CA . SER A 1 81 ? -17.974 1.293 44.243 1.00 35.59 81 SER A CA 1
ATOM 632 C C . SER A 1 81 ? -16.607 0.789 43.780 1.00 35.59 81 SER A C 1
ATOM 634 O O . SER A 1 81 ? -16.412 0.465 42.611 1.00 35.59 81 SER A O 1
ATOM 636 N N . HIS A 1 82 ? -15.724 0.673 44.775 1.00 36.16 82 HIS A N 1
ATOM 637 C CA . HIS A 1 82 ? -14.498 -0.130 44.867 1.00 36.16 82 HIS A CA 1
ATOM 638 C C . HIS A 1 82 ? -13.174 0.639 44.868 1.00 36.16 82 HIS A C 1
ATOM 640 O O . HIS A 1 82 ? -12.355 0.600 43.955 1.00 36.16 82 HIS A O 1
ATOM 646 N N . THR A 1 83 ? -12.929 1.231 46.037 1.00 40.28 83 THR A N 1
ATOM 647 C CA . THR A 1 83 ? -11.612 1.370 46.657 1.00 40.28 83 THR A CA 1
ATOM 648 C C . THR A 1 83 ? -10.796 0.081 46.511 1.00 40.28 83 THR A C 1
ATOM 650 O O . THR A 1 83 ? -11.066 -0.914 47.183 1.00 40.28 83 THR A O 1
ATOM 653 N N . LYS A 1 84 ? -9.722 0.124 45.719 1.00 38.41 84 LYS A N 1
ATOM 654 C CA . LYS A 1 84 ? -8.521 -0.661 46.012 1.00 38.41 84 LYS A CA 1
ATOM 655 C C . LYS A 1 84 ? -7.449 0.327 46.462 1.00 38.41 84 LYS A C 1
ATOM 657 O O . LYS A 1 84 ? -7.098 1.252 45.736 1.00 38.41 84 LYS A O 1
ATOM 662 N N . LYS A 1 85 ? -7.019 0.161 47.715 1.00 36.31 85 LYS A N 1
ATOM 663 C CA . LYS A 1 85 ? -5.925 0.892 48.366 1.00 36.31 85 LYS A CA 1
ATOM 664 C C . LYS A 1 85 ? -4.759 1.057 47.391 1.00 36.31 85 LYS A C 1
ATOM 666 O O . LYS A 1 85 ? -4.266 0.067 46.855 1.00 36.31 85 LYS A O 1
ATOM 671 N N . ALA A 1 86 ? -4.310 2.295 47.218 1.00 47.25 86 ALA A N 1
ATOM 672 C CA . ALA A 1 86 ? -3.059 2.612 46.553 1.00 47.25 86 ALA A CA 1
ATOM 673 C C . ALA A 1 86 ? -1.890 2.102 47.414 1.00 47.25 86 ALA A C 1
ATOM 675 O O . ALA A 1 86 ? -1.345 2.826 48.244 1.00 47.25 86 ALA A O 1
ATOM 676 N N . THR A 1 87 ? -1.530 0.830 47.245 1.00 43.34 87 THR A N 1
ATOM 677 C CA . THR A 1 87 ? -0.212 0.328 47.635 1.00 43.34 87 THR A CA 1
ATOM 678 C C . THR A 1 87 ? 0.749 0.710 46.516 1.00 43.34 87 THR A C 1
ATOM 680 O O . THR A 1 87 ? 0.518 0.383 45.354 1.00 43.34 87 THR A O 1
ATOM 683 N N . ARG A 1 88 ? 1.825 1.419 46.864 1.00 54.69 88 ARG A N 1
ATOM 684 C CA . ARG A 1 88 ? 2.872 1.941 45.966 1.00 54.69 88 ARG A CA 1
ATOM 685 C C . ARG A 1 88 ? 3.748 0.853 45.301 1.00 54.69 88 ARG A C 1
ATOM 687 O O . ARG A 1 88 ? 4.825 1.177 44.817 1.00 54.69 88 ARG A O 1
ATOM 694 N N . ASP A 1 89 ? 3.249 -0.384 45.211 1.00 49.06 89 ASP A N 1
ATOM 695 C CA . ASP A 1 89 ? 3.966 -1.577 44.734 1.00 49.06 89 ASP A CA 1
ATOM 696 C C . ASP A 1 89 ? 3.228 -2.359 43.620 1.00 49.06 89 ASP A C 1
ATOM 698 O O . ASP A 1 89 ? 3.625 -3.478 43.303 1.00 49.06 89 ASP A O 1
ATOM 702 N N . GLU A 1 90 ? 2.191 -1.814 42.961 1.00 59.59 90 GLU A N 1
ATOM 703 C CA . GLU A 1 90 ? 1.614 -2.438 41.746 1.00 59.59 90 GLU A CA 1
ATOM 704 C C . GLU A 1 90 ? 2.107 -1.770 40.434 1.00 59.59 90 GLU A C 1
ATOM 706 O O . GLU A 1 90 ? 1.368 -0.983 39.844 1.00 59.59 90 GLU A O 1
ATOM 711 N N . PRO A 1 91 ? 3.314 -2.072 39.897 1.00 58.97 91 PRO A N 1
ATOM 712 C CA . PRO A 1 91 ? 3.743 -1.497 38.619 1.00 58.97 91 PRO A CA 1
ATOM 713 C C . PRO A 1 91 ? 3.558 -2.404 37.385 1.00 58.97 91 PRO A C 1
ATOM 715 O O . PRO A 1 91 ? 4.020 -2.031 36.312 1.00 58.97 91 PRO A O 1
ATOM 718 N N . ARG A 1 92 ? 2.916 -3.585 37.455 1.00 55.94 92 ARG A N 1
ATOM 719 C CA . ARG A 1 92 ? 2.756 -4.458 36.255 1.00 55.94 92 ARG A CA 1
ATOM 720 C C . ARG A 1 92 ? 1.418 -5.176 36.085 1.00 55.94 92 ARG A C 1
ATOM 722 O O . ARG A 1 92 ? 1.037 -5.457 34.953 1.00 55.94 92 ARG A O 1
ATOM 729 N N . VAL A 1 93 ? 0.686 -5.445 37.166 1.00 60.16 93 VAL A N 1
ATOM 730 C CA . VAL A 1 93 ? -0.564 -6.228 37.093 1.00 60.16 93 VAL A CA 1
ATOM 731 C C . VAL A 1 93 ? -1.695 -5.421 36.442 1.00 60.16 93 VAL A C 1
ATOM 733 O O . VAL A 1 93 ? -2.408 -5.940 35.587 1.00 60.16 93 VAL A O 1
ATOM 736 N N . GLY A 1 94 ? -1.811 -4.127 36.759 1.00 62.12 94 GLY A N 1
ATOM 737 C CA . GLY A 1 94 ? -2.793 -3.241 36.123 1.00 62.12 94 GLY A CA 1
ATOM 738 C C . GLY A 1 94 ? -2.557 -3.028 34.621 1.00 62.12 94 GLY A C 1
ATOM 739 O O . GLY A 1 94 ? -3.512 -3.019 33.845 1.00 62.12 94 GLY A O 1
ATOM 740 N N . LEU A 1 95 ? -1.292 -2.928 34.197 1.00 62.25 95 LEU A N 1
ATOM 741 C CA . LEU A 1 95 ? -0.936 -2.729 32.789 1.00 62.25 95 LEU A CA 1
ATOM 742 C C . LEU A 1 95 ? -1.226 -3.987 31.956 1.00 62.25 95 LEU A C 1
ATOM 744 O O . LEU A 1 95 ? -1.883 -3.892 30.921 1.00 62.25 95 LEU A O 1
ATOM 748 N N . ALA A 1 96 ? -0.843 -5.164 32.463 1.00 67.00 96 ALA A N 1
ATOM 749 C CA . ALA A 1 96 ? -1.100 -6.445 31.805 1.00 67.00 96 ALA A CA 1
ATOM 750 C C . ALA A 1 96 ? -2.603 -6.702 31.600 1.00 67.00 96 ALA A C 1
ATOM 752 O O . ALA A 1 96 ? -3.019 -7.132 30.526 1.00 67.00 96 ALA A O 1
ATOM 753 N N . ASN A 1 97 ? -3.434 -6.365 32.593 1.00 63.91 97 ASN A N 1
ATOM 754 C CA . ASN A 1 97 ? -4.884 -6.464 32.451 1.00 63.91 97 ASN A CA 1
ATOM 755 C C . ASN A 1 97 ? -5.407 -5.503 31.374 1.00 63.91 97 ASN A C 1
ATOM 757 O O . ASN A 1 97 ? -6.235 -5.896 30.563 1.00 63.91 97 ASN A O 1
ATOM 761 N N . SER A 1 98 ? -4.899 -4.271 31.304 1.00 68.94 98 SER A N 1
ATOM 762 C CA . SER A 1 98 ? -5.340 -3.299 30.292 1.00 68.94 98 SER A CA 1
ATOM 763 C C . SER A 1 98 ? -4.944 -3.674 28.855 1.00 68.94 98 SER A C 1
ATOM 765 O O . SER A 1 98 ? -5.708 -3.429 27.924 1.00 68.94 98 SER A O 1
ATOM 767 N N . GLU A 1 99 ? -3.784 -4.306 28.657 1.00 70.50 99 GLU A N 1
ATOM 768 C CA . GLU A 1 99 ? -3.341 -4.797 27.345 1.00 70.50 99 GLU A CA 1
ATOM 769 C C . GLU A 1 99 ? -4.121 -6.042 26.916 1.00 70.50 99 GLU A C 1
ATOM 771 O O . GLU A 1 99 ? -4.563 -6.131 25.769 1.00 70.50 99 GLU A O 1
ATOM 776 N N . PHE A 1 100 ? -4.357 -6.970 27.848 1.00 66.75 100 PHE A N 1
ATOM 777 C CA . PHE A 1 100 ? -5.145 -8.174 27.592 1.00 66.75 100 PHE A CA 1
ATOM 778 C C . PHE A 1 100 ? -6.579 -7.837 27.155 1.00 66.75 100 PHE A C 1
ATOM 780 O O . PHE A 1 100 ? -7.076 -8.392 26.176 1.00 66.75 100 PHE A O 1
ATOM 787 N N . GLN A 1 101 ? -7.223 -6.876 27.824 1.00 64.81 101 GLN A N 1
ATOM 788 C CA . GLN A 1 101 ? -8.576 -6.434 27.465 1.00 64.81 101 GLN A CA 1
ATOM 789 C C . GLN A 1 101 ? -8.631 -5.772 26.078 1.00 64.81 101 GLN A C 1
ATOM 791 O O . GLN A 1 101 ? -9.612 -5.928 25.356 1.00 64.81 101 GLN A O 1
ATOM 796 N N . ARG A 1 102 ? -7.553 -5.098 25.661 1.00 68.50 102 ARG A N 1
ATOM 797 C CA . ARG A 1 102 ? -7.436 -4.448 24.348 1.00 68.50 102 ARG A CA 1
ATOM 798 C C . ARG A 1 102 ? -7.494 -5.447 23.187 1.00 68.50 102 ARG A C 1
ATOM 800 O O . ARG A 1 102 ? -8.178 -5.224 22.191 1.00 68.50 102 ARG A O 1
ATOM 807 N N . GLY A 1 103 ? -6.817 -6.587 23.342 1.00 67.44 103 GLY A N 1
ATOM 808 C CA . GLY A 1 103 ? -6.822 -7.667 22.351 1.00 67.44 103 GLY A CA 1
ATOM 809 C C . GLY A 1 103 ? -8.184 -8.351 22.190 1.00 67.44 103 GLY A C 1
ATOM 810 O O . GLY A 1 103 ? -8.465 -8.892 21.121 1.00 67.44 103 GLY A O 1
ATOM 811 N N . ASN A 1 104 ? -9.031 -8.284 23.221 1.00 71.62 104 ASN A N 1
ATOM 812 C CA . ASN A 1 104 ? -10.344 -8.926 23.264 1.00 71.62 104 ASN A CA 1
ATOM 813 C C . ASN A 1 104 ? -11.513 -7.953 23.027 1.00 71.62 104 ASN A C 1
ATOM 815 O O . ASN A 1 104 ? -12.669 -8.316 23.237 1.00 71.62 104 ASN A O 1
ATOM 819 N N . GLN A 1 105 ? -11.225 -6.719 22.603 1.00 80.56 105 GLN A N 1
ATOM 820 C CA . GLN A 1 105 ? -12.256 -5.741 22.280 1.00 80.56 105 GLN A CA 1
ATOM 821 C C . GLN A 1 105 ? -13.085 -6.226 21.085 1.00 80.56 105 GLN A C 1
ATOM 823 O O . GLN A 1 105 ? -12.545 -6.537 20.016 1.00 80.56 105 GLN A O 1
ATOM 828 N N . GLU A 1 106 ? -14.407 -6.267 21.261 1.00 88.75 106 GLU A N 1
ATOM 829 C CA . GLU A 1 106 ? -15.327 -6.567 20.170 1.00 88.75 106 GLU A CA 1
ATOM 830 C C . GLU A 1 106 ? -15.156 -5.536 19.047 1.00 88.75 106 GLU A C 1
ATOM 832 O O . GLU A 1 106 ? -15.083 -4.324 19.272 1.00 88.75 106 GLU A O 1
ATOM 837 N N . VAL A 1 107 ? -15.033 -6.042 17.819 1.00 92.69 107 VAL A N 1
ATOM 838 C CA . VAL A 1 107 ? -14.835 -5.230 16.616 1.00 92.69 107 VAL A CA 1
ATOM 839 C C . VAL A 1 107 ? -16.189 -5.061 15.930 1.00 92.69 107 VAL A C 1
ATOM 841 O O . VAL A 1 107 ? -16.696 -6.055 15.392 1.00 92.69 107 VAL A O 1
ATOM 844 N N . PRO A 1 108 ? -16.752 -3.838 15.889 1.00 93.81 108 PRO A N 1
ATOM 845 C CA . PRO A 1 108 ? -17.999 -3.564 15.188 1.00 93.81 108 PRO A CA 1
ATOM 846 C C . PRO A 1 108 ? -17.914 -3.994 13.724 1.00 93.81 108 PRO A C 1
ATOM 848 O O . PRO A 1 108 ? -16.912 -3.760 13.045 1.00 93.81 108 PRO A O 1
ATOM 851 N N . GLU A 1 109 ? -18.968 -4.613 13.202 1.00 94.88 109 GLU A N 1
ATOM 852 C CA . GLU A 1 109 ? -18.962 -5.098 11.816 1.00 94.88 109 GLU A CA 1
ATOM 853 C C . GLU A 1 109 ? -18.825 -3.960 10.801 1.00 94.88 109 GLU A C 1
ATOM 855 O O . GLU A 1 109 ? -18.176 -4.107 9.768 1.00 94.88 109 GLU A O 1
ATOM 860 N N . GLU A 1 110 ? -19.345 -2.778 11.128 1.00 94.88 110 GLU A N 1
ATOM 861 C CA . GLU A 1 110 ? -19.332 -1.627 10.231 1.00 94.88 110 GLU A CA 1
ATOM 862 C C . GLU A 1 110 ? -17.934 -1.063 9.917 1.00 94.88 110 GLU A C 1
ATOM 864 O O . GLU A 1 110 ? -17.781 -0.345 8.919 1.00 94.88 110 GLU A O 1
ATOM 869 N N . ILE A 1 111 ? -16.921 -1.392 10.730 1.00 95.25 111 ILE A N 1
ATOM 870 C CA . ILE A 1 111 ? -15.525 -0.993 10.500 1.00 95.25 111 ILE A CA 1
ATOM 871 C C . ILE A 1 111 ? -14.702 -2.064 9.781 1.00 95.25 111 ILE A C 1
ATOM 873 O O . ILE A 1 111 ? -13.594 -1.766 9.333 1.00 95.25 111 ILE A O 1
ATOM 877 N N . LYS A 1 112 ? -15.234 -3.280 9.599 1.00 94.88 112 LYS A N 1
ATOM 878 C CA . LYS A 1 112 ? -14.592 -4.382 8.857 1.00 94.88 112 LYS A CA 1
ATOM 879 C C . LYS A 1 112 ? -14.702 -4.168 7.343 1.00 94.88 112 LYS A C 1
ATOM 881 O O . LYS A 1 112 ? -15.230 -4.986 6.598 1.00 94.88 112 LYS A O 1
ATOM 886 N N . LYS A 1 113 ? -14.241 -3.006 6.889 1.00 95.19 113 LYS A N 1
ATOM 887 C CA . LYS A 1 113 ? -14.236 -2.579 5.489 1.00 95.19 113 LYS A CA 1
ATOM 888 C C . LYS A 1 113 ? -12.811 -2.436 4.994 1.00 95.19 113 LYS A C 1
ATOM 890 O O . LYS A 1 113 ? -11.897 -2.202 5.784 1.00 95.19 113 LYS A O 1
ATOM 895 N N . TRP A 1 114 ? -12.660 -2.499 3.676 1.00 97.75 114 TRP A N 1
ATOM 896 C CA . TRP A 1 114 ? -11.393 -2.226 3.017 1.00 97.75 114 TRP A CA 1
ATOM 897 C C . TRP A 1 114 ? -10.833 -0.853 3.410 1.00 97.75 114 TRP A C 1
ATOM 899 O O . TRP A 1 114 ? -11.538 0.161 3.372 1.00 97.75 114 TRP A O 1
ATOM 909 N N . ASN A 1 115 ? -9.551 -0.823 3.764 1.00 98.25 115 ASN A N 1
ATOM 910 C CA . ASN A 1 115 ? -8.818 0.383 4.108 1.00 98.25 115 ASN A CA 1
ATOM 911 C C . ASN A 1 115 ? -7.717 0.653 3.076 1.00 98.25 115 ASN A C 1
ATOM 913 O O . ASN A 1 115 ? -6.652 0.035 3.090 1.00 98.25 115 ASN A O 1
ATOM 917 N N . TRP A 1 116 ? -7.956 1.643 2.217 1.00 98.38 116 TRP A N 1
ATOM 918 C CA . TRP A 1 116 ? -6.987 2.077 1.212 1.00 98.38 116 TRP A CA 1
ATOM 919 C C . TRP A 1 116 ? -5.697 2.639 1.816 1.00 98.38 116 TRP A C 1
ATOM 921 O O . TRP A 1 116 ? -4.628 2.475 1.235 1.00 98.38 116 TRP A O 1
ATOM 931 N N . GLY A 1 117 ? -5.771 3.266 2.993 1.00 97.81 117 GLY A N 1
ATOM 932 C CA . GLY A 1 117 ? -4.597 3.741 3.723 1.00 97.81 117 GLY A CA 1
ATOM 933 C C . GLY A 1 117 ? -3.720 2.580 4.189 1.00 97.81 117 GLY A C 1
ATOM 934 O O . GLY A 1 117 ? -2.530 2.558 3.903 1.00 97.81 117 GLY A O 1
ATOM 935 N N . ALA A 1 118 ? -4.308 1.571 4.831 1.00 97.94 118 ALA A N 1
ATOM 936 C CA . ALA A 1 118 ? -3.576 0.387 5.281 1.00 97.94 118 ALA A CA 1
ATOM 937 C C . ALA A 1 118 ? -2.989 -0.429 4.117 1.00 97.94 118 ALA A C 1
ATOM 939 O O . ALA A 1 118 ? -1.927 -1.025 4.258 1.00 97.94 118 ALA A O 1
ATOM 940 N N . PHE A 1 119 ? -3.656 -0.443 2.963 1.00 98.38 119 PHE A N 1
ATOM 941 C CA . PHE A 1 119 ? -3.170 -1.111 1.758 1.00 98.38 119 PHE A CA 1
ATOM 942 C C . PHE A 1 119 ? -1.992 -0.363 1.108 1.00 98.38 119 PHE A C 1
ATOM 944 O O . PHE A 1 119 ? -0.905 -0.922 0.952 1.00 98.38 119 PHE A O 1
ATOM 951 N N . SER A 1 120 ? -2.185 0.910 0.747 1.00 97.62 120 SER A N 1
ATOM 952 C CA . SER A 1 120 ? -1.226 1.674 -0.069 1.00 97.62 120 SER A CA 1
ATOM 953 C C . SER A 1 120 ? -0.144 2.379 0.744 1.00 97.62 120 SER A C 1
ATOM 955 O O . SER A 1 120 ? 0.961 2.582 0.254 1.00 97.62 120 SER A O 1
ATOM 957 N N . LEU A 1 121 ? -0.454 2.744 1.987 1.00 97.31 121 LEU A N 1
ATOM 958 C CA . LEU A 1 121 ? 0.436 3.429 2.924 1.00 97.31 121 LEU A CA 1
ATOM 959 C C . LEU A 1 121 ? 0.781 2.533 4.123 1.00 97.31 121 LEU A C 1
ATOM 961 O O . LEU A 1 121 ? 1.035 3.049 5.204 1.00 97.31 121 LEU A O 1
ATOM 965 N N . ASN A 1 122 ? 0.790 1.207 3.943 1.00 96.94 122 ASN A N 1
ATOM 966 C CA . ASN A 1 122 ? 0.934 0.177 4.984 1.00 96.94 122 ASN A CA 1
ATOM 967 C C . ASN A 1 122 ? 1.802 0.569 6.198 1.00 96.94 122 ASN A C 1
ATOM 969 O O . ASN A 1 122 ? 1.279 0.651 7.308 1.00 96.94 122 ASN A O 1
ATOM 973 N N . ILE A 1 123 ? 3.093 0.854 6.014 1.00 96.62 123 ILE A N 1
ATOM 974 C CA . ILE A 1 123 ? 4.014 1.189 7.112 1.00 96.62 123 ILE A CA 1
ATOM 975 C C . ILE A 1 123 ? 3.627 2.508 7.802 1.00 96.62 123 ILE A C 1
ATOM 977 O O . ILE A 1 123 ? 3.492 2.546 9.024 1.00 96.62 123 ILE A O 1
ATOM 981 N N . ILE A 1 124 ? 3.414 3.581 7.034 1.00 97.56 124 ILE A N 1
ATOM 982 C CA . ILE A 1 124 ? 3.104 4.923 7.565 1.00 97.56 124 ILE A CA 1
ATOM 983 C C . ILE A 1 124 ? 1.754 4.911 8.290 1.00 97.56 124 ILE A C 1
ATOM 985 O O . ILE A 1 124 ? 1.622 5.422 9.402 1.00 97.56 124 ILE A O 1
ATOM 989 N N . TRP A 1 125 ? 0.762 4.278 7.670 1.00 98.19 125 TRP A N 1
ATOM 990 C CA . TRP A 1 125 ? -0.560 4.067 8.235 1.00 98.19 125 TRP A CA 1
ATOM 991 C C . TRP A 1 125 ? -0.480 3.239 9.523 1.00 98.19 125 TRP A C 1
ATOM 993 O O . TRP A 1 125 ? -1.108 3.603 10.518 1.00 98.19 125 TRP A O 1
ATOM 1003 N N . GLY A 1 126 ? 0.325 2.171 9.537 1.00 97.19 126 GLY A N 1
ATOM 1004 C CA . GLY A 1 126 ? 0.537 1.320 10.705 1.00 97.19 126 GLY A CA 1
ATOM 1005 C C . GLY A 1 126 ? 1.084 2.099 11.900 1.00 97.19 126 GLY A C 1
ATOM 1006 O O . GLY A 1 126 ? 0.501 2.058 12.983 1.00 97.19 126 GLY A O 1
ATOM 1007 N N . ILE A 1 127 ? 2.136 2.894 11.682 1.00 96.62 127 ILE A N 1
ATOM 1008 C CA . ILE A 1 127 ? 2.725 3.769 12.708 1.00 96.62 127 ILE A CA 1
ATOM 1009 C C . ILE A 1 127 ? 1.687 4.778 13.220 1.00 96.62 127 ILE A C 1
ATOM 1011 O O . ILE A 1 127 ? 1.495 4.907 14.429 1.00 96.62 127 ILE A O 1
ATOM 1015 N N . GLY A 1 128 ? 0.964 5.449 12.317 1.00 95.38 128 GLY A N 1
ATOM 1016 C CA . GLY A 1 128 ? -0.057 6.437 12.679 1.00 95.38 128 GLY A CA 1
ATOM 1017 C C . GLY A 1 128 ? -1.235 5.864 13.478 1.00 95.38 128 GLY A C 1
ATOM 1018 O O . GLY A 1 128 ? -1.877 6.589 14.240 1.00 95.38 128 GLY A O 1
ATOM 1019 N N . ASN A 1 129 ? -1.501 4.564 13.339 1.00 95.94 129 ASN A N 1
ATOM 1020 C CA . ASN A 1 129 ? -2.579 3.857 14.031 1.00 95.94 129 ASN A CA 1
ATOM 1021 C C . ASN A 1 129 ? -2.079 2.919 15.144 1.00 95.94 129 ASN A C 1
ATOM 1023 O O . ASN A 1 129 ? -2.874 2.149 15.672 1.00 95.94 129 ASN A O 1
ATOM 1027 N N . LYS A 1 130 ? -0.786 2.975 15.504 1.00 94.44 130 LYS A N 1
ATOM 1028 C CA . LYS A 1 130 ? -0.149 2.109 16.519 1.00 94.44 130 LYS A CA 1
ATOM 1029 C C . LYS A 1 130 ? -0.346 0.606 16.271 1.00 94.44 130 LYS A C 1
ATOM 1031 O O . LYS A 1 130 ? -0.377 -0.200 17.194 1.00 94.44 130 LYS A O 1
ATOM 1036 N N . THR A 1 131 ? -0.423 0.216 15.003 1.00 93.75 131 THR A N 1
ATOM 1037 C CA . THR A 1 131 ? -0.481 -1.179 14.558 1.00 93.75 131 THR A CA 1
ATOM 1038 C C . THR A 1 131 ? 0.795 -1.493 13.787 1.00 93.75 131 THR A C 1
ATOM 1040 O O . THR A 1 131 ? 1.034 -0.924 12.723 1.00 93.75 131 THR A O 1
ATOM 1043 N N . TYR A 1 132 ? 1.599 -2.429 14.292 1.00 95.50 132 TYR A N 1
ATOM 1044 C CA . TYR A 1 132 ? 2.923 -2.732 13.732 1.00 95.50 132 TYR A CA 1
ATOM 1045 C C . TYR A 1 132 ? 2.960 -3.967 12.820 1.00 95.50 132 TYR A C 1
ATOM 1047 O O . TYR A 1 132 ? 3.975 -4.215 12.177 1.00 95.50 132 TYR A O 1
ATOM 1055 N N . LEU A 1 133 ? 1.851 -4.703 12.678 1.00 96.56 133 LEU A N 1
ATOM 1056 C CA . LEU A 1 133 ? 1.734 -5.796 11.699 1.00 96.56 133 LEU A CA 1
ATOM 1057 C C . LEU A 1 133 ? 2.020 -5.364 10.244 1.00 96.56 133 LEU A C 1
ATOM 1059 O O . LEU A 1 133 ? 2.636 -6.140 9.512 1.00 96.56 133 LEU A O 1
ATOM 1063 N N . PRO A 1 134 ? 1.668 -4.142 9.797 1.00 97.25 134 PRO A N 1
ATOM 1064 C CA . PRO A 1 134 ? 2.065 -3.650 8.482 1.00 97.25 134 PRO A CA 1
ATOM 1065 C C . PRO A 1 134 ? 3.581 -3.572 8.241 1.00 97.25 134 PRO A C 1
ATOM 1067 O O . PRO A 1 134 ? 3.987 -3.562 7.084 1.00 97.25 134 PRO A O 1
ATOM 1070 N N . LEU A 1 135 ? 4.436 -3.580 9.275 1.00 96.88 135 LEU A N 1
ATOM 1071 C CA . LEU A 1 135 ? 5.898 -3.596 9.094 1.00 96.88 135 LEU A CA 1
ATOM 1072 C C . LEU A 1 135 ? 6.399 -4.862 8.383 1.00 96.88 135 LEU A C 1
ATOM 1074 O O . LEU A 1 135 ? 7.455 -4.829 7.756 1.00 96.88 135 LEU A O 1
ATOM 1078 N N . LEU A 1 136 ? 5.629 -5.957 8.402 1.00 96.44 136 LEU A N 1
ATOM 1079 C CA . LEU A 1 136 ? 5.955 -7.170 7.645 1.00 96.44 136 LEU A CA 1
ATOM 1080 C C . LEU A 1 136 ? 5.943 -6.940 6.120 1.00 96.44 136 LEU A C 1
ATOM 1082 O O . LEU A 1 136 ? 6.511 -7.747 5.387 1.00 96.44 136 LEU A O 1
ATOM 1086 N N . CYS A 1 137 ? 5.388 -5.821 5.633 1.00 96.12 137 CYS A N 1
ATOM 1087 C CA . CYS A 1 137 ? 5.522 -5.393 4.235 1.00 96.12 137 CYS A CA 1
ATOM 1088 C C . CYS A 1 137 ? 6.987 -5.156 3.813 1.00 96.12 137 CYS A C 1
ATOM 1090 O O . CYS A 1 137 ? 7.280 -5.105 2.622 1.00 96.12 137 CYS A O 1
ATOM 1092 N N . LEU A 1 138 ? 7.926 -5.031 4.761 1.00 95.62 138 LEU A N 1
ATOM 1093 C CA . LEU A 1 138 ? 9.360 -4.928 4.468 1.00 95.62 138 LEU A CA 1
ATOM 1094 C C . LEU A 1 138 ? 9.978 -6.249 3.985 1.00 95.62 138 LEU A C 1
ATOM 1096 O O . LEU A 1 138 ? 11.070 -6.229 3.423 1.00 95.62 138 LEU A O 1
ATOM 1100 N N . ILE A 1 139 ? 9.306 -7.388 4.187 1.00 95.81 139 ILE A N 1
ATOM 1101 C CA . ILE A 1 139 ? 9.785 -8.696 3.730 1.00 95.81 139 ILE A CA 1
ATOM 1102 C C . ILE A 1 139 ? 9.504 -8.822 2.221 1.00 95.81 139 ILE A C 1
ATOM 1104 O O . ILE A 1 139 ? 8.332 -8.854 1.820 1.00 95.81 139 ILE A O 1
ATOM 1108 N N . PRO A 1 140 ? 10.542 -8.922 1.365 1.00 91.00 140 PRO A N 1
ATOM 1109 C CA . PRO A 1 140 ? 10.357 -9.051 -0.077 1.00 91.00 140 PRO A CA 1
ATOM 1110 C C . PRO A 1 140 ? 9.523 -10.286 -0.432 1.00 91.00 140 PRO A C 1
ATOM 1112 O O . PRO A 1 140 ? 9.580 -11.300 0.261 1.00 91.00 140 PRO A O 1
ATOM 1115 N N . LEU A 1 141 ? 8.773 -10.209 -1.536 1.00 93.56 141 LEU A N 1
ATOM 1116 C CA . LEU A 1 141 ? 7.835 -11.232 -2.034 1.00 93.56 141 LEU A CA 1
ATOM 1117 C C . LEU A 1 141 ? 6.619 -11.495 -1.125 1.00 93.56 141 LEU A C 1
ATOM 1119 O O . LEU A 1 141 ? 5.491 -11.491 -1.608 1.00 93.56 141 LEU A O 1
ATOM 1123 N N . PHE A 1 142 ? 6.814 -11.655 0.184 1.00 94.31 142 PHE A N 1
ATOM 1124 C CA . PHE A 1 142 ? 5.728 -11.795 1.158 1.00 94.31 142 PHE A CA 1
ATOM 1125 C C . PHE A 1 142 ? 4.796 -10.577 1.156 1.00 94.31 142 PHE A C 1
ATOM 1127 O O . PHE A 1 142 ? 3.572 -10.713 1.234 1.00 94.31 142 PHE A O 1
ATOM 1134 N N . ASN A 1 143 ? 5.383 -9.389 0.980 1.00 95.00 143 ASN A N 1
ATOM 1135 C CA . ASN A 1 143 ? 4.668 -8.125 0.876 1.00 95.00 143 ASN A CA 1
ATOM 1136 C C . ASN A 1 143 ? 3.501 -8.164 -0.131 1.00 95.00 143 ASN A C 1
ATOM 1138 O O . ASN A 1 143 ? 2.440 -7.620 0.158 1.00 95.00 143 ASN A O 1
ATOM 1142 N N . PHE A 1 144 ? 3.644 -8.859 -1.269 1.00 93.94 144 PHE A N 1
ATOM 1143 C CA . PHE A 1 144 ? 2.602 -8.896 -2.304 1.00 93.94 144 PHE A CA 1
ATOM 1144 C C . PHE A 1 144 ? 1.263 -9.418 -1.792 1.00 93.94 144 PHE A C 1
ATOM 1146 O O . PHE A 1 144 ? 0.229 -8.923 -2.215 1.00 93.9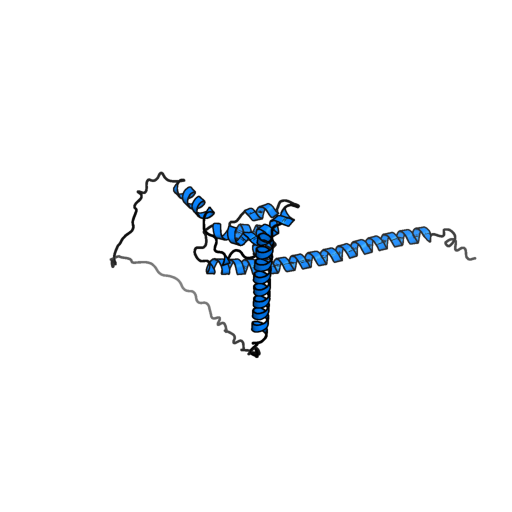4 144 PHE A O 1
ATOM 1153 N N . VAL A 1 145 ? 1.270 -10.385 -0.875 1.00 96.88 145 VAL A N 1
ATOM 1154 C CA . VAL A 1 145 ? 0.043 -10.901 -0.253 1.00 96.88 145 VAL A CA 1
ATOM 1155 C C . VAL A 1 145 ? -0.305 -10.081 0.986 1.00 96.88 145 VAL A C 1
ATOM 1157 O O . VAL A 1 145 ? -1.471 -9.766 1.233 1.00 96.88 145 VAL A O 1
ATOM 1160 N N . TRP A 1 146 ? 0.709 -9.700 1.763 1.00 97.81 146 TRP A N 1
ATOM 1161 C CA . TRP A 1 146 ? 0.511 -9.038 3.046 1.00 97.81 146 TRP A CA 1
ATOM 1162 C C . TRP A 1 146 ? -0.159 -7.664 2.930 1.00 97.81 146 TRP A C 1
ATOM 1164 O O . TRP A 1 146 ? -0.987 -7.334 3.780 1.00 97.81 146 TRP A O 1
ATOM 1174 N N . VAL A 1 147 ? 0.095 -6.887 1.867 1.00 97.62 147 VAL A N 1
ATOM 1175 C CA . VAL A 1 147 ? -0.600 -5.600 1.651 1.00 97.62 147 VAL A CA 1
ATOM 1176 C C . VAL A 1 147 ? -2.117 -5.754 1.576 1.00 97.62 147 VAL A C 1
ATOM 1178 O O . VAL A 1 147 ? -2.843 -4.911 2.100 1.00 97.62 147 VAL A O 1
ATOM 1181 N N . PHE A 1 148 ? -2.618 -6.843 0.989 1.00 98.12 148 PHE A N 1
ATOM 1182 C CA . PHE A 1 148 ? -4.058 -7.091 0.910 1.00 98.12 148 PHE A CA 1
ATOM 1183 C C . PHE A 1 148 ? -4.631 -7.426 2.282 1.00 98.12 148 PHE A C 1
ATOM 1185 O O . PHE A 1 148 ? -5.679 -6.904 2.654 1.00 98.12 148 PHE A O 1
ATOM 1192 N N . ILE A 1 149 ? -3.915 -8.228 3.073 1.00 98.00 149 ILE A N 1
ATOM 1193 C CA . ILE A 1 149 ? -4.290 -8.512 4.464 1.00 98.00 149 ILE A CA 1
ATOM 1194 C C . ILE A 1 149 ? -4.327 -7.209 5.270 1.00 98.00 149 ILE A C 1
ATOM 1196 O O . ILE A 1 149 ? -5.269 -7.001 6.033 1.00 98.00 149 ILE A O 1
ATOM 1200 N N . CYS A 1 150 ? -3.365 -6.304 5.056 1.00 98.00 150 CYS A N 1
ATOM 1201 C CA . CYS A 1 150 ? -3.389 -4.971 5.659 1.00 98.00 150 CYS A CA 1
ATOM 1202 C C . CYS A 1 150 ? -4.638 -4.184 5.239 1.00 98.00 150 CYS A C 1
ATOM 1204 O O . CYS A 1 150 ? -5.303 -3.600 6.091 1.00 98.00 150 CYS A O 1
ATOM 1206 N N . GLY A 1 151 ? -5.006 -4.214 3.956 1.00 97.94 151 GLY A N 1
ATOM 1207 C CA . GLY A 1 151 ? -6.219 -3.566 3.455 1.00 97.94 151 GLY A CA 1
ATOM 1208 C C . GLY A 1 151 ? -7.514 -4.120 4.060 1.00 97.94 151 GLY A C 1
ATOM 1209 O O . GLY A 1 151 ? -8.399 -3.341 4.410 1.00 97.94 151 GLY A O 1
ATOM 1210 N N . PHE A 1 152 ? -7.625 -5.439 4.247 1.00 97.94 152 PHE A N 1
ATOM 1211 C CA . PHE A 1 152 ? -8.812 -6.067 4.841 1.00 97.94 152 PHE A CA 1
ATOM 1212 C C . PHE A 1 152 ? -8.885 -5.909 6.364 1.00 97.94 152 PHE A C 1
ATOM 1214 O O . PHE A 1 152 ? -9.940 -5.579 6.900 1.00 97.94 152 PHE A O 1
ATOM 1221 N N . LYS A 1 153 ? -7.777 -6.152 7.073 1.00 97.19 153 LYS A N 1
ATOM 1222 C CA . LYS A 1 153 ? -7.756 -6.257 8.542 1.00 97.19 153 LYS A CA 1
ATOM 1223 C C . LYS A 1 153 ? -7.267 -5.002 9.253 1.00 97.19 153 LYS A C 1
ATOM 1225 O O . LYS A 1 153 ? -7.407 -4.918 10.472 1.00 97.19 153 LYS A O 1
ATOM 1230 N N . GLY A 1 154 ? -6.726 -4.025 8.524 1.00 97.12 154 GLY A N 1
ATOM 1231 C CA . GLY A 1 154 ? -6.134 -2.818 9.096 1.00 97.12 154 GLY A CA 1
ATOM 1232 C C . GLY A 1 154 ? -7.075 -2.116 10.070 1.00 97.12 154 GLY A C 1
ATOM 1233 O O . GLY A 1 154 ? -6.718 -1.907 11.227 1.00 97.12 154 GLY A O 1
ATOM 1234 N N . ASN A 1 155 ? -8.316 -1.845 9.658 1.00 97.31 155 ASN A N 1
ATOM 1235 C CA . ASN A 1 155 ? -9.300 -1.200 10.532 1.00 97.31 155 ASN A CA 1
ATOM 1236 C C . ASN A 1 155 ? -9.503 -1.946 11.856 1.00 97.31 155 ASN A C 1
ATOM 1238 O O . ASN A 1 155 ? -9.579 -1.318 12.908 1.00 97.31 155 ASN A O 1
ATOM 1242 N N . GLU A 1 156 ? -9.531 -3.277 11.832 1.00 96.06 156 GLU A N 1
ATOM 1243 C CA . GLU A 1 156 ? -9.690 -4.050 13.059 1.00 96.06 156 GLU A CA 1
ATOM 1244 C C . GLU A 1 156 ? -8.463 -3.968 13.970 1.00 96.06 156 GLU A C 1
ATOM 1246 O O . GLU A 1 156 ? -8.599 -3.959 15.190 1.00 96.06 156 GLU A O 1
ATOM 1251 N N . TRP A 1 157 ? -7.256 -3.945 13.399 1.00 95.44 157 TRP A N 1
ATOM 1252 C CA . TRP A 1 157 ? -6.025 -3.796 14.176 1.00 95.44 157 TRP A CA 1
ATOM 1253 C C . TRP A 1 157 ? -5.948 -2.420 14.834 1.00 95.44 157 TRP A C 1
ATOM 1255 O O . TRP A 1 157 ? -5.619 -2.330 16.010 1.00 95.44 157 TRP A O 1
ATOM 1265 N N . ALA A 1 158 ? -6.303 -1.366 14.097 1.00 95.38 158 ALA A N 1
ATOM 1266 C CA . ALA A 1 158 ? -6.346 -0.005 14.623 1.00 95.38 158 ALA A CA 1
ATOM 1267 C C . ALA A 1 158 ? -7.434 0.176 15.694 1.00 95.38 158 ALA A C 1
ATOM 1269 O O . ALA A 1 158 ? -7.244 0.932 16.643 1.00 95.38 158 ALA A O 1
ATOM 1270 N N . TRP A 1 159 ? -8.567 -0.520 15.564 1.00 95.56 159 TRP A N 1
ATOM 1271 C CA . TRP A 1 159 ? -9.627 -0.508 16.574 1.00 95.56 159 TRP A CA 1
ATOM 1272 C C . TRP A 1 159 ? -9.177 -1.159 17.884 1.00 95.56 159 TRP A C 1
ATOM 1274 O O . TRP A 1 159 ? -9.330 -0.570 18.950 1.00 95.56 159 TRP A O 1
ATOM 1284 N N . ARG A 1 160 ? -8.524 -2.325 17.792 1.00 92.44 160 ARG A N 1
ATOM 1285 C CA . ARG A 1 160 ? -7.967 -3.065 18.937 1.00 92.44 160 ARG A CA 1
ATOM 1286 C C . ARG A 1 160 ? -6.783 -2.368 19.621 1.00 92.44 160 ARG A C 1
ATOM 1288 O O . ARG A 1 160 ? -6.253 -2.909 20.582 1.00 92.44 160 ARG A O 1
ATOM 1295 N N . ASP A 1 161 ? -6.354 -1.184 19.177 1.00 88.44 161 ASP A N 1
ATOM 1296 C CA . ASP A 1 161 ? -5.459 -0.328 19.973 1.00 88.44 161 ASP A CA 1
ATOM 1297 C C . ASP A 1 161 ? -6.209 0.377 21.126 1.00 88.44 161 ASP A C 1
ATOM 1299 O O . ASP A 1 161 ? -5.585 0.961 22.011 1.00 88.44 161 ASP A O 1
ATOM 1303 N N . GLY A 1 162 ? -7.546 0.321 21.171 1.00 83.06 162 GLY A N 1
ATOM 1304 C CA . GLY A 1 162 ? -8.339 0.843 22.290 1.00 83.06 162 GLY A CA 1
ATOM 1305 C C . GLY A 1 162 ? -8.314 2.370 22.429 1.00 83.06 162 GLY A C 1
ATOM 1306 O O . GLY A 1 162 ? -8.779 2.910 23.428 1.00 83.06 162 GLY A O 1
ATOM 1307 N N . LYS A 1 163 ? -7.776 3.089 21.433 1.00 87.94 163 LYS A N 1
ATOM 1308 C CA . LYS A 1 163 ? -7.732 4.560 21.402 1.00 87.94 163 LYS A CA 1
ATOM 1309 C C . LYS A 1 163 ? -9.118 5.191 21.222 1.00 87.94 163 LYS A C 1
ATOM 1311 O O . LYS A 1 163 ? -9.323 6.330 21.635 1.00 87.94 163 LYS A O 1
ATOM 1316 N N . TYR A 1 164 ? -10.040 4.487 20.569 1.00 89.25 164 TYR A N 1
ATOM 1317 C CA . TYR A 1 164 ? -11.357 5.003 20.206 1.00 89.25 164 TYR A CA 1
ATOM 1318 C C . TYR A 1 164 ? -12.445 4.266 20.987 1.00 89.25 164 TYR A C 1
ATOM 1320 O O . TYR A 1 164 ? -12.473 3.038 21.010 1.00 89.25 164 TYR A O 1
ATOM 1328 N N . THR A 1 165 ? -13.339 5.030 21.613 1.00 86.25 165 THR A N 1
ATOM 1329 C CA . THR A 1 165 ? -14.549 4.529 22.285 1.00 86.25 165 THR A CA 1
ATOM 1330 C C . THR A 1 165 ? -15.786 4.628 21.395 1.00 86.25 165 THR A C 1
ATOM 1332 O O . THR A 1 165 ? -16.738 3.879 21.586 1.00 86.25 165 THR A O 1
ATOM 1335 N N . ASP A 1 166 ? -15.755 5.526 20.409 1.00 92.50 166 ASP A N 1
ATOM 1336 C CA . ASP A 1 166 ? -16.838 5.797 19.470 1.00 92.50 166 ASP A CA 1
ATOM 1337 C C . ASP A 1 166 ? -16.451 5.395 18.037 1.00 92.50 166 ASP A C 1
ATOM 1339 O O . ASP A 1 166 ? -15.350 5.682 17.545 1.00 92.50 166 ASP A O 1
ATOM 1343 N N . VAL A 1 167 ? -17.380 4.723 17.356 1.00 95.12 167 VAL A N 1
ATOM 1344 C CA . VAL A 1 167 ? -17.162 4.184 16.011 1.00 95.12 167 VAL A CA 1
ATOM 1345 C C . VAL A 1 167 ? -17.186 5.283 14.953 1.00 95.12 167 VAL A C 1
ATOM 1347 O O . VAL A 1 167 ? -16.455 5.207 13.959 1.00 95.12 167 VAL A O 1
ATOM 1350 N N . GLU A 1 168 ? -17.987 6.330 15.149 1.00 95.88 168 GLU A N 1
ATOM 1351 C CA . GLU A 1 168 ? -18.089 7.422 14.186 1.00 95.88 168 GLU A CA 1
ATOM 1352 C C . GLU A 1 168 ? -16.766 8.189 14.079 1.00 95.88 168 GLU A C 1
ATOM 1354 O O . GLU A 1 168 ? -16.223 8.357 12.980 1.00 95.88 168 GLU A O 1
ATOM 1359 N N . THR A 1 169 ? -16.192 8.552 15.222 1.00 95.50 169 THR A N 1
ATOM 1360 C CA . THR A 1 169 ? -14.890 9.212 15.340 1.00 95.50 169 THR A CA 1
ATOM 1361 C C . THR A 1 169 ? -13.792 8.378 14.679 1.00 95.50 169 THR A C 1
ATOM 1363 O O . THR A 1 169 ? -12.995 8.892 13.887 1.00 95.50 169 THR A O 1
ATOM 1366 N N . PHE A 1 170 ? -13.778 7.063 14.923 1.00 96.31 170 PHE A N 1
ATOM 1367 C CA . PHE A 1 170 ? -12.841 6.156 14.260 1.00 96.31 170 PHE A CA 1
ATOM 1368 C C . PHE A 1 170 ? -13.006 6.181 12.736 1.00 96.31 170 PHE A C 1
ATOM 1370 O O . PHE A 1 170 ? -12.026 6.325 11.999 1.00 96.31 170 PHE A O 1
ATOM 1377 N N . LYS A 1 171 ? -14.246 6.101 12.240 1.00 96.62 171 LYS A N 1
ATOM 1378 C CA . LYS A 1 171 ? -14.545 6.134 10.801 1.00 96.62 171 LYS A CA 1
ATOM 1379 C C . LYS A 1 171 ? -14.108 7.447 10.159 1.00 96.62 171 LYS A C 1
ATOM 1381 O O . LYS A 1 171 ? -13.630 7.415 9.028 1.00 96.62 171 LYS A O 1
ATOM 1386 N N . GLN A 1 172 ? -14.228 8.586 10.837 1.00 96.94 172 GLN A N 1
ATOM 1387 C CA . GLN A 1 172 ? -13.752 9.874 10.317 1.00 96.94 172 GLN A CA 1
ATOM 1388 C C . GLN A 1 172 ? -12.226 9.884 10.124 1.00 96.94 172 GLN A C 1
ATOM 1390 O O . GLN A 1 172 ? -11.729 10.281 9.063 1.00 96.94 172 GLN A O 1
ATOM 1395 N N . VAL A 1 173 ? -11.475 9.357 11.096 1.00 96.62 173 VAL A N 1
ATOM 1396 C CA . VAL A 1 173 ? -10.015 9.214 10.980 1.00 96.62 173 VAL A CA 1
ATOM 1397 C C . VAL A 1 173 ? -9.647 8.248 9.851 1.00 96.62 173 VAL A C 1
ATOM 1399 O O . VAL A 1 173 ? -8.824 8.583 8.995 1.00 96.62 173 VAL A O 1
ATOM 1402 N N . GLN A 1 174 ? -10.292 7.080 9.779 1.00 97.50 174 GLN A N 1
ATOM 1403 C CA . GLN A 1 174 ? -10.003 6.104 8.724 1.00 97.50 174 GLN A CA 1
ATOM 1404 C C . GLN A 1 174 ? -10.411 6.589 7.332 1.00 97.50 174 GLN A C 1
ATOM 1406 O O . GLN A 1 174 ? -9.730 6.270 6.363 1.00 97.50 174 GLN A O 1
ATOM 1411 N N . LYS A 1 175 ? -11.454 7.416 7.199 1.00 96.88 175 LYS A N 1
ATOM 1412 C CA . LYS A 1 175 ? -11.797 8.076 5.927 1.00 96.88 175 LYS A CA 1
ATOM 1413 C C . LYS A 1 175 ? -10.663 8.975 5.434 1.00 96.88 175 LYS A C 1
ATOM 1415 O O . LYS A 1 175 ? -10.359 8.967 4.243 1.00 96.88 175 LYS A O 1
ATOM 1420 N N . THR A 1 176 ? -10.012 9.706 6.337 1.00 97.75 176 THR A N 1
ATOM 1421 C CA . THR A 1 176 ? -8.876 10.575 5.991 1.00 97.75 176 THR A CA 1
ATOM 1422 C C . THR A 1 176 ? -7.693 9.751 5.487 1.00 97.75 176 THR A C 1
ATOM 1424 O O . THR A 1 176 ? -7.160 10.031 4.412 1.00 97.75 176 THR A O 1
ATOM 1427 N N . TRP A 1 177 ? -7.353 8.677 6.202 1.00 98.12 177 TRP A N 1
ATOM 1428 C CA . TRP A 1 177 ? -6.335 7.716 5.773 1.00 98.12 177 TRP A CA 1
ATOM 1429 C C . TRP A 1 177 ? -6.676 7.032 4.452 1.00 98.12 177 TRP A C 1
ATOM 1431 O O . TRP A 1 177 ? -5.811 6.886 3.595 1.00 98.12 177 TRP A O 1
ATOM 1441 N N . SER A 1 178 ? -7.934 6.642 4.269 1.00 97.44 178 SER A N 1
ATOM 1442 C CA . SER A 1 178 ? -8.416 5.984 3.059 1.00 97.44 178 SER A CA 1
ATOM 1443 C C . SER A 1 178 ? -8.284 6.901 1.843 1.00 97.44 178 SER A C 1
ATOM 1445 O O . SER A 1 178 ? -7.748 6.490 0.818 1.00 97.44 178 SER A O 1
ATOM 1447 N N . ARG A 1 179 ? -8.649 8.184 1.972 1.00 98.19 179 ARG A N 1
ATOM 1448 C CA . ARG A 1 179 ? -8.457 9.180 0.907 1.00 98.19 179 ARG A CA 1
ATOM 1449 C C . ARG A 1 179 ? -6.981 9.362 0.542 1.00 98.19 179 ARG A C 1
ATOM 1451 O O . ARG A 1 179 ? -6.655 9.382 -0.642 1.00 98.19 179 ARG A O 1
ATOM 1458 N N . ALA A 1 180 ? -6.099 9.462 1.538 1.00 98.06 180 ALA A N 1
ATOM 1459 C CA . ALA A 1 180 ? -4.656 9.536 1.301 1.00 98.06 180 ALA A CA 1
ATOM 1460 C C . ALA A 1 180 ? -4.127 8.262 0.616 1.00 98.06 180 ALA A C 1
ATOM 1462 O O . ALA A 1 180 ? -3.340 8.346 -0.323 1.00 98.06 180 ALA A O 1
ATOM 1463 N N . GLY A 1 181 ? -4.610 7.092 1.039 1.00 98.19 181 GLY A N 1
ATOM 1464 C CA . GLY A 1 181 ? -4.279 5.803 0.438 1.00 98.19 181 GLY A CA 1
ATOM 1465 C C . GLY A 1 181 ? -4.680 5.708 -1.032 1.00 98.19 181 GLY A C 1
ATOM 1466 O O . GLY A 1 181 ? -3.852 5.337 -1.855 1.00 98.19 181 GLY A O 1
ATOM 1467 N N . ILE A 1 182 ? -5.903 6.120 -1.386 1.00 98.50 182 ILE A N 1
ATOM 1468 C CA . ILE A 1 182 ? -6.368 6.155 -2.784 1.00 98.50 182 ILE A CA 1
ATOM 1469 C C . ILE A 1 182 ? -5.485 7.078 -3.629 1.00 98.50 182 ILE A C 1
ATOM 1471 O O . ILE A 1 182 ? -5.048 6.683 -4.708 1.00 98.50 182 ILE A O 1
ATOM 1475 N N . ALA A 1 183 ? -5.191 8.289 -3.144 1.00 98.38 183 ALA A N 1
ATOM 1476 C CA . ALA A 1 183 ? -4.331 9.228 -3.865 1.00 98.38 183 ALA A CA 1
ATOM 1477 C C . ALA A 1 183 ? -2.945 8.620 -4.135 1.00 98.38 183 ALA A C 1
ATOM 1479 O O . ALA A 1 183 ? -2.460 8.642 -5.266 1.00 98.38 183 ALA A O 1
ATOM 1480 N N . MET A 1 184 ? -2.347 7.999 -3.117 1.00 98.00 184 MET A N 1
ATOM 1481 C CA . MET A 1 184 ? -1.062 7.316 -3.247 1.00 98.00 184 MET A CA 1
ATOM 1482 C C . MET A 1 184 ? -1.127 6.108 -4.175 1.00 98.00 184 MET A C 1
ATOM 1484 O O . MET A 1 184 ? -0.210 5.908 -4.964 1.00 98.00 184 MET A O 1
ATOM 1488 N N . PHE A 1 185 ? -2.208 5.329 -4.146 1.00 98.00 185 PHE A N 1
ATOM 1489 C CA . PHE A 1 185 ? -2.394 4.210 -5.065 1.00 98.00 185 PHE A CA 1
ATOM 1490 C C . PHE A 1 185 ? -2.392 4.668 -6.526 1.00 98.00 185 PHE A C 1
ATOM 1492 O O . PHE A 1 185 ? -1.688 4.090 -7.350 1.00 98.00 185 PHE A O 1
ATOM 1499 N N . ILE A 1 186 ? -3.119 5.745 -6.835 1.00 98.38 186 ILE A N 1
ATOM 1500 C CA . ILE A 1 186 ? -3.161 6.320 -8.185 1.00 98.38 186 ILE A CA 1
ATOM 1501 C C . ILE A 1 186 ? -1.763 6.778 -8.615 1.00 98.38 186 ILE A C 1
ATOM 1503 O O . ILE A 1 186 ? -1.327 6.448 -9.716 1.00 98.38 186 ILE A O 1
ATOM 1507 N N . ILE A 1 187 ? -1.034 7.477 -7.739 1.00 98.31 187 ILE A N 1
ATOM 1508 C CA . ILE A 1 187 ? 0.346 7.911 -8.009 1.00 98.31 187 ILE A CA 1
ATOM 1509 C C . ILE A 1 187 ? 1.245 6.707 -8.324 1.00 98.31 187 ILE A C 1
ATOM 1511 O O . ILE A 1 187 ? 1.977 6.736 -9.312 1.00 98.31 187 ILE A O 1
ATOM 1515 N N . GLN A 1 188 ? 1.155 5.627 -7.543 1.00 97.00 188 GLN A N 1
ATOM 1516 C CA . GLN A 1 188 ? 1.937 4.410 -7.776 1.00 97.00 188 GLN A CA 1
ATOM 1517 C C . GLN A 1 188 ? 1.625 3.781 -9.140 1.00 97.00 188 GLN A C 1
ATOM 1519 O O . GLN A 1 188 ? 2.549 3.402 -9.857 1.00 97.00 188 GLN A O 1
ATOM 1524 N N . ILE A 1 189 ? 0.347 3.711 -9.533 1.00 98.12 189 ILE A N 1
ATOM 1525 C CA . ILE A 1 189 ? -0.047 3.212 -10.859 1.00 98.12 189 ILE A CA 1
ATOM 1526 C C . ILE A 1 189 ? 0.544 4.084 -11.971 1.00 98.12 189 ILE A C 1
ATOM 1528 O O . ILE A 1 189 ? 1.122 3.550 -12.915 1.00 98.12 189 ILE A O 1
ATOM 1532 N N . VAL A 1 190 ? 0.469 5.412 -11.850 1.00 98.44 190 VAL A N 1
ATOM 1533 C CA . VAL A 1 190 ? 1.051 6.333 -12.841 1.00 98.44 190 VAL A CA 1
ATOM 1534 C C . VAL A 1 190 ? 2.562 6.133 -12.963 1.00 98.44 190 VAL A C 1
ATOM 1536 O O . VAL A 1 190 ? 3.071 6.013 -14.075 1.00 98.44 190 VAL A O 1
ATOM 1539 N N . ILE A 1 191 ? 3.282 6.032 -11.842 1.00 98.31 191 ILE A N 1
ATOM 1540 C CA . ILE A 1 191 ? 4.733 5.791 -11.838 1.00 98.31 191 ILE A CA 1
ATOM 1541 C C . ILE A 1 191 ? 5.070 4.458 -12.514 1.00 98.31 191 ILE A C 1
ATOM 1543 O O . ILE A 1 191 ? 5.991 4.409 -13.328 1.00 98.31 191 ILE A O 1
ATOM 1547 N N . ILE A 1 192 ? 4.319 3.390 -12.224 1.00 97.69 192 ILE A N 1
ATOM 1548 C CA . ILE A 1 192 ? 4.515 2.079 -12.859 1.00 97.69 192 ILE A CA 1
ATOM 1549 C C . ILE A 1 192 ? 4.319 2.182 -14.373 1.00 97.69 192 ILE A C 1
ATOM 1551 O O . ILE A 1 192 ? 5.150 1.684 -15.127 1.00 97.69 192 ILE A O 1
ATOM 1555 N N . LEU A 1 193 ? 3.263 2.854 -14.835 1.00 98.38 193 LEU A N 1
ATOM 1556 C CA . LEU A 1 193 ? 3.007 3.026 -16.267 1.00 98.38 193 LEU A CA 1
ATOM 1557 C C . LEU A 1 193 ? 4.125 3.818 -16.956 1.00 98.38 193 LEU A C 1
ATOM 1559 O O . LEU A 1 193 ? 4.613 3.397 -18.004 1.00 98.38 193 LEU A O 1
ATOM 1563 N N . LEU A 1 194 ? 4.576 4.920 -16.352 1.00 98.56 194 LEU A N 1
ATOM 1564 C CA . LEU A 1 194 ? 5.697 5.706 -16.873 1.00 98.56 194 LEU A CA 1
ATOM 1565 C C . LEU A 1 194 ? 6.989 4.885 -16.928 1.00 98.56 194 LEU A C 1
ATOM 1567 O O . LEU A 1 194 ? 7.709 4.935 -17.924 1.00 98.56 194 LEU A O 1
ATOM 1571 N N . TYR A 1 195 ? 7.259 4.091 -15.892 1.00 98.31 195 TYR A N 1
ATOM 1572 C CA . TYR A 1 195 ? 8.403 3.188 -15.860 1.00 98.31 195 TYR A CA 1
ATOM 1573 C C . TYR A 1 195 ? 8.329 2.135 -16.973 1.00 98.31 195 TYR A C 1
ATOM 1575 O O . TYR A 1 195 ? 9.319 1.915 -17.664 1.00 98.31 195 TYR A O 1
ATOM 1583 N N . LEU A 1 196 ? 7.163 1.524 -17.208 1.00 98.44 196 LEU A N 1
ATOM 1584 C CA . LEU A 1 196 ? 6.983 0.550 -18.289 1.00 98.44 196 LEU A CA 1
ATOM 1585 C C . LEU A 1 196 ? 7.215 1.177 -19.669 1.00 98.44 196 LEU A C 1
ATOM 1587 O O . LEU A 1 196 ? 7.924 0.594 -20.487 1.00 98.44 196 LEU A O 1
ATOM 1591 N N . VAL A 1 197 ? 6.680 2.378 -19.915 1.00 98.44 197 VAL A N 1
ATOM 1592 C CA . VAL A 1 197 ? 6.932 3.125 -21.160 1.00 98.44 197 VAL A CA 1
ATOM 1593 C C . VAL A 1 197 ? 8.424 3.408 -21.326 1.00 98.44 197 VAL A C 1
ATOM 1595 O O . VAL A 1 197 ? 8.981 3.172 -22.398 1.00 98.44 197 VAL A O 1
ATOM 1598 N N . PHE A 1 198 ? 9.088 3.860 -20.262 1.00 98.38 198 PHE A N 1
ATOM 1599 C CA . PHE A 1 198 ? 10.524 4.113 -20.268 1.00 98.38 198 PHE A CA 1
ATOM 1600 C C . PHE A 1 198 ? 11.334 2.843 -20.574 1.00 98.38 198 PHE A C 1
ATOM 1602 O O . PHE A 1 198 ? 12.231 2.875 -21.413 1.00 98.38 198 PHE A O 1
ATOM 1609 N N . VAL A 1 199 ? 10.989 1.703 -19.969 1.00 98.44 199 VAL A N 1
ATOM 1610 C CA . VAL A 1 199 ? 11.644 0.415 -20.246 1.00 98.44 199 VAL A CA 1
ATOM 1611 C C . VAL A 1 199 ? 11.455 0.002 -21.705 1.00 98.44 199 VAL A C 1
ATOM 1613 O O . VAL A 1 199 ? 12.430 -0.358 -22.360 1.00 98.44 199 VAL A O 1
ATOM 1616 N N . VAL A 1 200 ? 10.239 0.100 -22.252 1.00 98.38 200 VAL A N 1
ATOM 1617 C CA . VAL A 1 200 ? 9.974 -0.208 -23.670 1.00 98.38 200 VAL A CA 1
ATOM 1618 C C . VAL A 1 200 ? 10.775 0.708 -24.594 1.00 98.38 200 VAL A C 1
ATOM 1620 O O . VAL A 1 200 ? 11.341 0.233 -25.581 1.00 98.38 200 VAL A O 1
ATOM 1623 N N . PHE A 1 201 ? 10.876 1.998 -24.268 1.00 98.38 201 PHE A N 1
ATOM 1624 C CA . PHE A 1 201 ? 11.695 2.949 -25.016 1.00 98.38 201 PHE A CA 1
ATOM 1625 C C . PHE A 1 201 ? 13.177 2.546 -25.017 1.00 98.38 201 PHE A C 1
ATOM 1627 O O . PHE A 1 201 ? 13.790 2.477 -26.083 1.00 98.38 201 PHE A O 1
ATOM 1634 N N . ILE A 1 202 ? 13.743 2.208 -23.853 1.00 98.44 202 ILE A N 1
ATOM 1635 C CA . ILE A 1 202 ? 15.135 1.749 -23.742 1.00 98.44 202 ILE A CA 1
ATOM 1636 C C . ILE A 1 202 ? 15.350 0.455 -24.531 1.00 98.44 202 ILE A C 1
ATOM 1638 O O . ILE A 1 202 ? 16.301 0.368 -25.303 1.00 98.44 202 ILE A O 1
ATOM 1642 N N . LEU A 1 203 ? 14.457 -0.528 -24.404 1.00 98.31 203 LEU A N 1
ATOM 1643 C CA . LEU A 1 203 ? 14.554 -1.784 -25.150 1.00 98.31 203 LEU A CA 1
ATOM 1644 C C . LEU A 1 203 ? 14.470 -1.560 -26.666 1.00 98.31 203 LEU A C 1
ATOM 1646 O O . LEU A 1 203 ? 15.240 -2.161 -27.409 1.00 98.31 203 LEU A O 1
ATOM 1650 N N . SER A 1 204 ? 13.588 -0.668 -27.121 1.00 97.56 204 SER A N 1
ATOM 1651 C CA . SER A 1 204 ? 13.451 -0.313 -28.540 1.00 97.56 204 SER A CA 1
ATOM 1652 C C . SER A 1 204 ? 14.697 0.400 -29.066 1.00 97.56 204 SER A C 1
ATOM 1654 O O . SER A 1 204 ? 15.166 0.094 -30.159 1.00 97.56 204 SER A O 1
ATOM 1656 N N . SER A 1 205 ? 15.272 1.306 -28.271 1.00 97.31 205 SER A N 1
ATOM 1657 C CA . SER A 1 205 ? 16.523 1.998 -28.594 1.00 97.31 205 SER A CA 1
ATOM 1658 C C . SER A 1 205 ? 17.701 1.022 -28.689 1.00 97.31 205 SER A C 1
ATOM 1660 O O . SER A 1 205 ? 18.425 1.017 -29.682 1.00 97.31 205 SER A O 1
ATOM 1662 N N . LEU A 1 206 ? 17.848 0.118 -27.714 1.00 97.81 206 LEU A N 1
ATOM 1663 C CA . LEU A 1 206 ? 18.874 -0.929 -27.741 1.00 97.81 206 LEU A CA 1
ATOM 1664 C C . LEU A 1 206 ? 18.695 -1.870 -28.936 1.00 97.81 206 LEU A C 1
ATOM 1666 O O . LEU A 1 206 ? 19.674 -2.240 -29.584 1.00 97.81 206 LEU A O 1
ATOM 1670 N N . TRP A 1 207 ? 17.451 -2.238 -29.248 1.00 96.56 207 TRP A N 1
ATOM 1671 C CA . TRP A 1 207 ? 17.130 -3.049 -30.418 1.00 96.56 207 TRP A CA 1
ATOM 1672 C C . TRP A 1 207 ? 17.514 -2.337 -31.719 1.00 96.56 207 TRP A C 1
ATOM 1674 O O . TRP A 1 207 ? 18.153 -2.954 -32.570 1.00 96.56 207 TRP A O 1
ATOM 1684 N N . TYR A 1 208 ? 17.204 -1.043 -31.839 1.00 96.56 208 TYR A N 1
ATOM 1685 C CA . TYR A 1 208 ? 17.562 -0.214 -32.989 1.00 96.56 208 TYR A CA 1
ATOM 1686 C C . TYR A 1 208 ? 19.078 -0.090 -33.171 1.00 96.56 208 TYR A C 1
ATOM 1688 O O . TYR A 1 208 ? 19.576 -0.314 -34.269 1.00 96.56 208 TYR A O 1
ATOM 1696 N N . ILE A 1 209 ? 19.819 0.205 -32.097 1.00 96.00 209 ILE A N 1
ATOM 1697 C CA . ILE A 1 209 ? 21.286 0.308 -32.127 1.00 96.00 209 ILE A CA 1
ATOM 1698 C C . ILE A 1 209 ? 21.908 -1.026 -32.550 1.00 96.00 209 ILE A C 1
ATOM 1700 O O . ILE A 1 209 ? 22.788 -1.075 -33.407 1.00 96.00 209 ILE A O 1
ATOM 1704 N N . ARG A 1 210 ? 21.441 -2.138 -31.971 1.00 95.00 210 ARG A N 1
ATOM 1705 C CA . ARG A 1 210 ? 21.903 -3.474 -32.357 1.00 95.00 210 ARG A CA 1
ATOM 1706 C C . ARG A 1 210 ? 21.648 -3.732 -33.844 1.00 95.00 210 ARG A C 1
ATOM 1708 O O . ARG A 1 210 ? 22.542 -4.217 -34.528 1.00 95.00 210 ARG A O 1
ATOM 1715 N N . ASP A 1 211 ? 20.448 -3.426 -34.333 1.00 93.81 211 ASP A N 1
ATOM 1716 C CA . ASP A 1 211 ? 20.091 -3.614 -35.742 1.00 93.81 211 ASP A CA 1
ATOM 1717 C C . ASP A 1 211 ? 20.942 -2.742 -36.674 1.00 93.81 211 ASP A C 1
ATOM 1719 O O . ASP A 1 211 ? 21.426 -3.242 -37.685 1.00 93.81 211 ASP A O 1
ATOM 1723 N N . SER A 1 212 ? 21.218 -1.480 -36.319 1.00 90.94 212 SER A N 1
ATOM 1724 C CA . SER A 1 212 ? 22.096 -0.624 -37.125 1.00 90.94 212 SER A CA 1
ATOM 1725 C C . SER A 1 212 ? 23.510 -1.192 -37.240 1.00 90.94 212 SER A C 1
ATOM 1727 O O . SER A 1 212 ? 24.001 -1.324 -38.355 1.00 90.94 212 SER A O 1
ATOM 1729 N N . PHE A 1 213 ? 24.123 -1.632 -36.134 1.00 91.00 213 PHE A N 1
ATOM 1730 C CA . PHE A 1 213 ? 25.452 -2.260 -36.175 1.00 91.00 213 PHE A CA 1
ATOM 1731 C C . PHE A 1 213 ? 25.479 -3.531 -37.033 1.00 91.00 213 PHE A C 1
ATOM 1733 O O . PHE A 1 213 ? 26.417 -3.752 -37.797 1.00 91.00 213 PHE A O 1
ATOM 1740 N N . ILE A 1 214 ? 24.445 -4.366 -36.917 1.00 89.56 214 ILE A N 1
ATOM 1741 C CA . ILE A 1 214 ? 24.300 -5.591 -37.706 1.00 89.56 214 ILE A CA 1
ATOM 1742 C C . ILE A 1 214 ? 24.190 -5.246 -39.196 1.00 89.56 214 ILE A C 1
ATOM 1744 O O . ILE A 1 214 ? 24.944 -5.790 -40.001 1.00 89.56 214 ILE A O 1
ATOM 1748 N N . ARG A 1 215 ? 23.303 -4.322 -39.580 1.00 86.81 215 ARG A N 1
ATOM 1749 C CA . ARG A 1 215 ? 23.133 -3.911 -40.983 1.00 86.81 215 ARG A CA 1
ATOM 1750 C C . ARG A 1 215 ? 24.420 -3.341 -41.576 1.00 86.81 215 ARG A C 1
ATOM 1752 O O . ARG A 1 215 ? 24.792 -3.751 -42.672 1.00 86.81 215 ARG A O 1
ATOM 1759 N N . ASP A 1 216 ? 25.120 -2.480 -40.842 1.00 87.25 216 ASP A N 1
ATOM 1760 C CA . ASP A 1 216 ? 26.387 -1.896 -41.294 1.00 87.25 216 ASP A CA 1
ATOM 1761 C C . ASP A 1 216 ? 27.475 -2.967 -41.470 1.00 87.25 216 ASP A C 1
ATOM 1763 O O . ASP A 1 216 ? 28.264 -2.895 -42.408 1.00 87.25 216 ASP A O 1
ATOM 1767 N N . SER A 1 217 ? 27.482 -4.012 -40.631 1.00 82.75 217 SER A N 1
ATOM 1768 C CA . SER A 1 217 ? 28.428 -5.130 -40.766 1.00 82.75 217 SER A CA 1
ATOM 1769 C C . SER A 1 217 ? 28.186 -6.001 -42.005 1.00 82.75 217 SER A C 1
ATOM 1771 O O . SER A 1 217 ? 29.141 -6.520 -42.577 1.00 82.75 217 SER A O 1
ATOM 1773 N N . TYR A 1 218 ? 26.931 -6.148 -42.447 1.00 76.19 218 TYR A N 1
ATOM 1774 C CA . TYR A 1 218 ? 26.590 -6.930 -43.642 1.00 76.19 218 TYR A CA 1
ATOM 1775 C C . TYR A 1 218 ? 26.678 -6.128 -44.938 1.00 76.19 218 TYR A C 1
ATOM 1777 O O . TYR A 1 218 ? 26.874 -6.714 -45.997 1.00 76.19 218 TYR A O 1
ATOM 1785 N N . ASN A 1 219 ? 26.523 -4.806 -44.863 1.00 72.88 219 ASN A N 1
ATOM 1786 C CA . ASN A 1 219 ? 26.600 -3.915 -46.019 1.00 72.88 219 ASN A CA 1
ATOM 1787 C C . ASN A 1 219 ? 27.999 -3.298 -46.200 1.00 72.88 219 ASN A C 1
ATOM 1789 O O . ASN A 1 219 ? 28.168 -2.344 -46.959 1.00 72.88 219 ASN A O 1
ATOM 1793 N N . TYR A 1 220 ? 29.000 -3.828 -45.491 1.00 64.81 220 TYR A N 1
ATOM 1794 C CA . TYR A 1 220 ? 30.401 -3.471 -45.665 1.00 64.81 220 TYR A CA 1
ATOM 1795 C C . TYR A 1 220 ? 30.948 -4.144 -46.931 1.00 64.81 220 TYR A C 1
ATOM 1797 O O . TYR A 1 220 ? 31.394 -5.291 -46.894 1.00 64.81 220 TYR A O 1
ATOM 1805 N N . ASP A 1 221 ? 30.896 -3.434 -48.059 1.00 64.69 221 ASP A N 1
ATOM 1806 C CA . ASP A 1 221 ? 31.623 -3.805 -49.274 1.00 64.69 221 ASP A CA 1
ATOM 1807 C C . ASP A 1 221 ? 33.001 -3.114 -49.270 1.00 64.69 221 ASP A C 1
ATOM 1809 O O . ASP A 1 221 ? 33.078 -1.897 -49.483 1.00 64.69 221 ASP A O 1
ATOM 1813 N N . PRO A 1 222 ? 34.106 -3.845 -49.023 1.00 66.12 222 PRO A N 1
ATOM 1814 C CA . PRO A 1 222 ? 35.441 -3.256 -48.996 1.00 66.12 222 PRO A CA 1
ATOM 1815 C C . PRO A 1 222 ? 35.894 -2.726 -50.367 1.00 66.12 222 PRO A C 1
ATOM 1817 O O . PRO A 1 222 ? 36.887 -2.007 -50.427 1.00 66.12 222 PRO A O 1
ATOM 1820 N N . TYR A 1 223 ? 35.189 -3.045 -51.458 1.00 59.50 223 TYR A N 1
ATOM 1821 C CA . TYR A 1 223 ? 35.594 -2.699 -52.822 1.00 59.50 223 TYR A CA 1
ATOM 1822 C C . TYR A 1 223 ? 34.929 -1.431 -53.379 1.00 59.50 223 TYR A C 1
ATOM 1824 O O . TYR A 1 223 ? 35.268 -1.006 -54.481 1.00 59.50 223 TYR A O 1
ATOM 1832 N N . ILE A 1 224 ? 34.021 -0.790 -52.632 1.00 60.22 224 ILE A N 1
ATOM 1833 C CA . ILE A 1 224 ? 33.357 0.459 -53.061 1.00 60.22 224 ILE A CA 1
ATOM 1834 C C . ILE A 1 224 ? 34.108 1.730 -52.600 1.00 60.22 224 ILE A C 1
ATOM 1836 O O . ILE A 1 224 ? 33.811 2.826 -53.074 1.00 60.22 224 ILE A O 1
ATOM 1840 N N . TYR A 1 225 ? 35.140 1.609 -51.753 1.00 54.66 225 TYR A N 1
ATOM 1841 C CA . TYR A 1 225 ? 35.905 2.752 -51.222 1.00 54.66 225 TYR A CA 1
ATOM 1842 C C . TYR A 1 225 ? 37.251 3.056 -51.907 1.00 54.66 225 TYR A C 1
ATOM 1844 O O . TYR A 1 225 ? 37.908 4.012 -51.503 1.00 54.66 225 TYR A O 1
ATOM 1852 N N . ASP A 1 226 ? 37.638 2.348 -52.971 1.00 56.44 226 ASP A N 1
ATOM 1853 C CA . ASP A 1 226 ? 38.786 2.735 -53.809 1.00 56.44 226 ASP A CA 1
ATOM 1854 C C . ASP A 1 226 ? 38.313 3.563 -55.011 1.00 56.44 226 ASP A C 1
ATOM 1856 O O . ASP A 1 226 ? 38.355 3.159 -56.173 1.00 56.44 226 ASP A O 1
ATOM 1860 N N . GLY A 1 227 ? 37.836 4.771 -54.709 1.00 54.25 227 GLY A N 1
ATOM 1861 C CA . GLY A 1 227 ? 37.561 5.816 -55.690 1.00 54.25 227 GLY A CA 1
ATOM 1862 C C . GLY A 1 227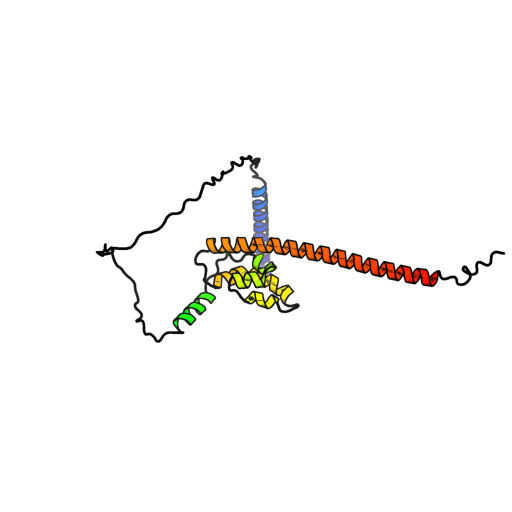 ? 38.845 6.413 -56.266 1.00 54.25 227 GLY A C 1
ATOM 1863 O O . GLY A 1 227 ? 39.103 7.600 -56.085 1.00 54.25 227 GLY A O 1
ATOM 1864 N N . TYR A 1 228 ? 39.640 5.615 -56.982 1.00 53.91 228 TYR A N 1
ATOM 1865 C CA . TYR A 1 228 ? 40.538 6.142 -58.006 1.00 53.91 228 TYR A CA 1
ATOM 1866 C C . TYR A 1 228 ? 39.703 6.446 -59.252 1.00 53.91 228 TYR A C 1
ATOM 1868 O O . TYR A 1 228 ? 39.518 5.595 -60.120 1.00 53.91 228 TYR A O 1
ATOM 1876 N N . TYR A 1 229 ? 39.189 7.672 -59.335 1.00 51.81 229 TYR A N 1
ATOM 1877 C CA . TYR A 1 229 ? 38.761 8.238 -60.608 1.00 51.81 229 TYR A CA 1
ATOM 1878 C C . TYR A 1 229 ? 39.902 9.106 -61.145 1.00 51.81 229 TYR A C 1
ATOM 1880 O O . TYR A 1 229 ? 40.328 10.060 -60.493 1.00 51.81 229 TYR A O 1
ATOM 1888 N N . TYR A 1 230 ? 40.425 8.657 -62.289 1.00 52.09 230 TYR A N 1
ATOM 1889 C CA . TYR A 1 230 ? 41.428 9.298 -63.140 1.00 52.09 230 TYR A CA 1
ATOM 1890 C C . TYR A 1 230 ? 41.002 10.687 -63.625 1.00 52.09 230 TYR A C 1
ATOM 1892 O O . TYR A 1 230 ? 39.782 10.895 -63.819 1.00 52.09 230 TYR A O 1
#

Secondary structure (DSSP, 8-state):
--HHHHHHHHHHHHHHHHHHHHHHHHHHHHHTT------------------------------------------------------TT-SSHHHHHHHHHHHT----GGG-S--HHHHHTHHHHHHHTT--GGGGGGSTTTHHHHHHHHHHHHHHHHHTT---S-HHHHHHHHHHHHHHHHHHHHHHHHHHHHHHHHHHHHHHHHHHHHHHHHHHHHS--TTSS-----

pLDDT: mean 75.14, std 23.46, range [31.22, 98.56]